Protein AF-A0A0F0CU80-F1 (afdb_monomer)

Radius of gyration: 20.97 Å; Cα contacts (8 Å, |Δi|>4): 331; chains: 1; bounding box: 45×51×55 Å

Organism: NCBI:txid1609969

Foldseek 3Di:
DPLQLVCCQAWVDGLLVAFQEEEEEADDPQVVVPDPQWAWDDWTDHPQKTWTWIDDPNGIYTYIHQHDAPASRVQVVVSSVVSNHDYYHYDYDDDDDDPDDPPDDDDDPDDDDPAQQCQCVDPPDDLVVCVVVDDFLDADPVVLVVLVVLCVVPPPDPDDDDGPAAEAAHSYPVSLDLRNVVVCVVVRHPYYYHPVSVVSVVCVVVVHGDDDDDDDLDDCNPQNPNDDDDPVSVVSSVVVVVRVVVSVVVVVVD

pLDDT: mean 87.04, std 6.87, range [49.62, 95.75]

Sequence (254 aa):
MNYKLLIKFLFGLEMDAIPSKAIVTPFFPLKYFKGHGEKIHKEFNGRLYSGFIAEKNNIFFIVVYCGIGDRLLGDAVILLAKAGVKEVLFIGTCGGLGEVMLGDLLIPVKAFNGEGFSIYYRKNFSMEKLFEYSDNSNSDKSYIGNITQFVQKNYKGTRFIRSEVSIFTIGALSIETKENLTAIYSRGYIGIEMELSAVYSAADVSGIKAGAILVVSDLPLINGVGQELDDNEKIIFKDSLKNIAFLAIEFISS

Solvent-accessible surface area (backbone atoms only — not comparable to full-atom values): 15316 Å² total; per-residue (Å²): 122,63,61,56,50,32,38,30,41,32,36,52,36,62,40,85,75,49,43,47,28,35,38,41,22,37,78,68,64,71,70,79,79,52,88,82,77,56,48,77,78,42,78,39,67,26,76,66,25,34,39,36,34,33,34,46,96,93,42,57,31,29,41,36,37,31,40,84,49,67,33,47,40,50,42,49,53,52,52,43,43,72,37,54,28,78,44,77,46,80,54,83,86,80,86,79,73,79,101,57,61,95,84,68,86,84,82,78,93,74,83,83,91,88,63,63,36,67,58,74,71,42,96,84,56,49,67,72,59,48,61,76,75,53,81,83,54,64,63,40,66,70,55,44,52,50,52,49,53,50,48,68,73,68,60,82,67,95,69,88,87,84,75,98,74,45,68,42,60,44,41,46,73,85,65,63,29,65,68,46,45,47,61,44,40,76,71,62,30,81,45,77,51,69,51,64,45,60,52,24,44,53,23,57,80,66,77,46,87,41,77,88,86,84,80,84,88,76,54,44,80,82,69,37,64,57,61,81,71,52,75,67,53,46,50,54,46,52,51,50,53,53,51,49,53,50,50,53,53,54,60,79,73,107

Mean predicted aligned error: 6.82 Å

Nearest PDB structures (foldseek):
  1jdt-assembly1_A  TM=4.089E-01  e=1.026E-07  Saccharolobus solfataricus
  4jp5-assembly1_D  TM=4.452E-01  e=1.807E-05  Yersinia pestis
  4u2k-assembly1_D  TM=4.445E-01  e=5.904E-05  Vibrio cholerae
  4oeh-assembly1_D  TM=3.461E-01  e=1.323E-05  Vibrio cholerae O1 biovar El Tor str. N16961
  7q2w-assembly1_DDD  TM=3.907E-01  e=3.175E-04  Shewanella oneidensis MR-1

Structure (mmCIF, N/CA/C/O backbone):
data_AF-A0A0F0CU80-F1
#
_entry.id   AF-A0A0F0CU80-F1
#
loop_
_atom_site.group_PDB
_atom_site.id
_atom_site.type_symbol
_atom_site.label_atom_id
_atom_site.label_alt_id
_atom_site.label_comp_id
_atom_site.label_asym_id
_atom_site.label_entity_id
_atom_site.label_seq_id
_atom_site.pdbx_PDB_ins_code
_atom_site.Cartn_x
_atom_site.Cartn_y
_atom_site.Cartn_z
_atom_site.occupancy
_atom_site.B_iso_or_equiv
_atom_site.auth_seq_id
_atom_site.auth_comp_id
_atom_site.auth_asym_id
_atom_site.auth_atom_id
_atom_site.pdbx_PDB_model_num
ATOM 1 N N . MET A 1 1 ? 19.825 -7.975 -2.584 1.00 71.25 1 MET A N 1
ATOM 2 C CA . MET A 1 1 ? 19.068 -6.992 -1.780 1.00 71.25 1 MET A CA 1
ATOM 3 C C . MET A 1 1 ? 19.600 -7.008 -0.352 1.00 71.25 1 MET A C 1
ATOM 5 O O . MET A 1 1 ? 19.889 -8.093 0.144 1.00 71.25 1 MET A O 1
ATOM 9 N N . ASN A 1 2 ? 19.775 -5.846 0.286 1.00 82.12 2 ASN A N 1
ATOM 10 C CA . ASN A 1 2 ? 20.242 -5.748 1.674 1.00 82.12 2 ASN A CA 1
ATOM 11 C C . ASN A 1 2 ? 19.043 -5.767 2.642 1.00 82.12 2 ASN A C 1
ATOM 13 O O . ASN A 1 2 ? 18.454 -4.730 2.933 1.00 82.12 2 ASN A O 1
ATOM 17 N N . TYR A 1 3 ? 18.678 -6.953 3.138 1.00 86.38 3 TYR A N 1
ATOM 18 C CA . TYR A 1 3 ? 17.505 -7.126 4.007 1.00 86.38 3 TYR A CA 1
ATOM 19 C C . TYR A 1 3 ? 17.617 -6.393 5.349 1.00 86.38 3 TYR A C 1
ATOM 21 O O . TYR A 1 3 ? 16.594 -5.982 5.884 1.00 86.38 3 TYR A O 1
ATOM 29 N N . LYS A 1 4 ? 18.831 -6.181 5.877 1.00 88.62 4 LYS A N 1
ATOM 30 C CA . LYS A 1 4 ? 19.027 -5.454 7.142 1.00 88.62 4 LYS A CA 1
ATOM 31 C C . LYS A 1 4 ? 18.556 -4.006 7.023 1.00 88.62 4 LYS A C 1
ATOM 33 O O . LYS A 1 4 ? 17.797 -3.538 7.864 1.00 88.62 4 LYS A O 1
ATOM 38 N N . LEU A 1 5 ? 18.971 -3.333 5.949 1.00 86.44 5 LEU A N 1
ATOM 39 C CA . LEU A 1 5 ? 18.594 -1.946 5.680 1.00 86.44 5 LEU A CA 1
ATOM 40 C C . LEU A 1 5 ? 17.088 -1.817 5.423 1.00 86.44 5 LEU A C 1
ATOM 42 O O . LEU A 1 5 ? 16.437 -0.954 6.002 1.00 86.44 5 LEU A O 1
ATOM 46 N N . LEU A 1 6 ? 16.523 -2.736 4.634 1.00 86.81 6 LEU A N 1
ATOM 47 C CA . LEU A 1 6 ? 15.094 -2.737 4.322 1.00 86.81 6 LEU A CA 1
ATOM 48 C C . LEU A 1 6 ? 14.220 -2.975 5.564 1.00 86.81 6 LEU A C 1
ATOM 50 O O . LEU A 1 6 ? 13.224 -2.284 5.756 1.00 86.81 6 LEU A O 1
ATOM 54 N N . ILE A 1 7 ? 14.602 -3.912 6.438 1.00 91.25 7 ILE A N 1
ATOM 55 C CA . ILE A 1 7 ? 13.890 -4.166 7.700 1.00 91.25 7 ILE A CA 1
ATOM 56 C C . ILE A 1 7 ? 13.965 -2.942 8.614 1.00 91.25 7 ILE A C 1
ATOM 58 O O . ILE A 1 7 ? 12.937 -2.508 9.135 1.00 91.25 7 ILE A O 1
ATOM 62 N N . LYS A 1 8 ? 15.147 -2.335 8.751 1.00 91.06 8 LYS A N 1
ATOM 63 C CA . LYS A 1 8 ? 15.316 -1.108 9.531 1.00 91.06 8 LYS A CA 1
ATOM 64 C C . LYS A 1 8 ? 14.443 0.026 9.009 1.00 91.06 8 LYS A C 1
ATOM 66 O O . LYS A 1 8 ? 13.778 0.683 9.800 1.00 91.06 8 LYS A O 1
ATOM 71 N N . PHE A 1 9 ? 14.386 0.216 7.697 1.00 88.31 9 PHE A N 1
ATOM 72 C CA . PHE A 1 9 ? 13.557 1.245 7.081 1.00 88.31 9 PHE A CA 1
ATOM 73 C C . PHE A 1 9 ? 12.053 0.987 7.282 1.00 88.31 9 PHE A C 1
ATOM 75 O O . PHE A 1 9 ? 11.320 1.864 7.740 1.00 88.31 9 PHE A O 1
ATOM 82 N N . LEU A 1 10 ? 11.578 -0.227 6.987 1.00 91.06 10 LEU A N 1
ATOM 83 C CA . LEU A 1 10 ? 10.145 -0.539 6.977 1.00 91.06 10 LEU A CA 1
ATOM 84 C C . LEU A 1 10 ? 9.548 -0.769 8.366 1.00 91.06 10 LEU A C 1
ATOM 86 O O . LEU A 1 10 ? 8.415 -0.350 8.600 1.00 91.06 10 LEU A O 1
ATOM 90 N N . PHE A 1 11 ? 10.304 -1.396 9.272 1.00 93.50 11 PHE A N 1
ATOM 91 C CA . PHE A 1 11 ? 9.879 -1.717 10.639 1.00 93.50 11 PHE A CA 1
ATOM 92 C C . PHE A 1 11 ? 10.469 -0.772 11.692 1.00 93.50 11 PHE A C 1
ATOM 94 O O . PHE A 1 11 ? 9.980 -0.741 12.813 1.00 93.50 11 PHE A O 1
ATOM 101 N N . GLY A 1 12 ? 11.528 -0.010 11.399 1.00 92.81 12 GLY A N 1
ATOM 102 C CA . GLY A 1 12 ? 12.225 0.766 12.438 1.00 92.81 12 GLY A CA 1
ATOM 103 C C . GLY A 1 12 ? 12.968 -0.120 13.448 1.00 92.81 12 GLY A C 1
ATOM 104 O O . GLY A 1 12 ? 13.211 0.289 14.586 1.00 92.81 12 GLY A O 1
ATOM 105 N N . LEU A 1 13 ? 13.287 -1.359 13.063 1.00 94.19 13 LEU A N 1
ATOM 106 C CA . LEU A 1 13 ? 13.914 -2.365 13.915 1.00 94.19 13 LEU A CA 1
ATOM 107 C C . LEU A 1 13 ? 15.216 -2.867 13.303 1.00 94.19 13 LEU A C 1
ATOM 109 O O . LEU A 1 13 ? 15.312 -3.071 12.097 1.00 94.19 13 LEU A O 1
ATOM 113 N N . GLU A 1 14 ? 16.198 -3.128 14.159 1.00 94.38 14 GLU A N 1
ATOM 114 C CA . GLU A 1 14 ? 17.347 -3.930 13.756 1.00 94.38 14 GLU A CA 1
ATOM 115 C C . GLU A 1 14 ? 16.894 -5.383 13.562 1.00 94.38 14 GLU A C 1
ATOM 117 O O . GLU A 1 14 ? 16.062 -5.903 14.308 1.00 94.38 14 GLU A O 1
ATOM 122 N N . MET A 1 15 ? 17.413 -6.024 12.516 1.00 92.69 15 MET A N 1
ATOM 123 C CA . MET A 1 15 ? 16.980 -7.352 12.072 1.00 92.69 15 MET A CA 1
ATOM 124 C C . MET A 1 15 ? 17.156 -8.435 13.148 1.00 92.69 15 MET A C 1
ATOM 126 O O . MET A 1 15 ? 16.356 -9.360 13.217 1.00 92.69 15 MET A O 1
ATOM 130 N N . ASP A 1 16 ? 18.184 -8.317 13.985 1.00 92.56 16 ASP A N 1
ATOM 131 C CA . ASP A 1 16 ? 18.509 -9.222 15.094 1.00 92.56 16 ASP A CA 1
ATOM 132 C C . ASP A 1 16 ? 17.634 -9.016 16.341 1.00 92.56 16 ASP A C 1
ATOM 134 O O . ASP A 1 16 ? 17.549 -9.904 17.186 1.00 92.56 16 ASP A O 1
ATOM 138 N N . ALA A 1 17 ? 16.946 -7.877 16.446 1.00 92.50 17 ALA A N 1
ATOM 139 C CA . ALA A 1 17 ? 16.001 -7.608 17.525 1.00 92.50 17 ALA A CA 1
ATOM 140 C C . ALA A 1 17 ? 14.633 -8.283 17.305 1.00 92.50 17 ALA A C 1
ATOM 142 O O . ALA A 1 17 ? 13.789 -8.256 18.202 1.00 92.50 17 ALA A O 1
ATOM 143 N N . ILE A 1 18 ? 14.383 -8.853 16.120 1.00 94.50 18 ILE A N 1
ATOM 144 C CA . ILE A 1 18 ? 13.101 -9.473 15.774 1.00 94.50 18 ILE A CA 1
ATOM 145 C C . ILE A 1 18 ? 13.054 -10.906 16.346 1.00 94.50 18 ILE A C 1
ATOM 147 O O . ILE A 1 18 ? 13.887 -11.739 15.986 1.00 94.50 18 ILE A O 1
ATOM 151 N N . PRO A 1 19 ? 12.087 -11.227 17.226 1.00 91.81 19 PRO A N 1
ATOM 152 C CA . PRO A 1 19 ? 11.969 -12.550 17.836 1.00 91.81 19 PRO A CA 1
ATOM 153 C C . PRO A 1 19 ? 11.513 -13.609 16.828 1.00 91.81 19 PRO A C 1
ATOM 155 O O . PRO A 1 19 ? 11.011 -13.294 15.758 1.00 91.81 19 PRO A O 1
ATOM 158 N N . SER A 1 20 ? 11.617 -14.890 17.184 1.00 89.94 20 SER A N 1
ATOM 159 C CA . SER A 1 20 ? 11.314 -16.001 16.268 1.00 89.94 20 SER A CA 1
ATOM 160 C C . SER A 1 20 ? 9.818 -16.236 15.999 1.00 89.94 20 SER A C 1
ATOM 162 O O . SER A 1 20 ? 9.487 -17.059 15.143 1.00 89.94 20 SER A O 1
ATOM 164 N N . LYS A 1 21 ? 8.909 -15.538 16.691 1.00 90.62 21 LYS A N 1
ATOM 165 C CA . LYS A 1 21 ? 7.451 -15.658 16.520 1.00 90.62 21 LYS A CA 1
ATOM 166 C C . LYS A 1 21 ? 6.824 -14.301 16.229 1.00 90.62 21 LYS A C 1
ATOM 168 O O . LYS A 1 21 ? 7.125 -13.333 16.927 1.00 90.62 21 LYS A O 1
ATOM 173 N N . ALA A 1 22 ? 5.929 -14.241 15.247 1.00 91.69 22 ALA A N 1
ATOM 174 C CA . ALA A 1 22 ? 5.243 -13.013 14.864 1.00 91.69 22 ALA A CA 1
ATOM 175 C C . ALA A 1 22 ? 3.723 -13.184 14.772 1.00 91.69 22 ALA A C 1
ATOM 177 O O . ALA A 1 22 ? 3.224 -14.187 14.269 1.00 91.69 22 ALA A O 1
ATOM 178 N N . ILE A 1 23 ? 2.993 -12.163 15.205 1.00 88.94 23 ILE A N 1
ATOM 179 C CA . ILE A 1 23 ? 1.591 -11.933 14.871 1.00 88.94 23 ILE A CA 1
ATOM 180 C C . ILE A 1 23 ? 1.561 -10.795 13.854 1.00 88.94 23 ILE A C 1
ATOM 182 O O . ILE A 1 23 ? 2.142 -9.740 14.102 1.00 88.94 23 ILE A O 1
ATOM 186 N N . VAL A 1 24 ? 0.884 -10.991 12.726 1.00 90.25 24 VAL A N 1
ATOM 187 C CA . VAL A 1 24 ? 0.702 -9.955 11.698 1.00 90.25 24 VAL A CA 1
ATOM 188 C C . VAL A 1 24 ? -0.780 -9.647 11.528 1.00 90.25 24 VAL A C 1
ATOM 190 O O . VAL A 1 24 ? -1.613 -10.558 11.506 1.00 90.25 24 VAL A O 1
ATOM 193 N N . THR A 1 25 ? -1.124 -8.365 11.423 1.00 82.94 25 THR A N 1
ATOM 194 C CA . THR A 1 25 ? -2.514 -7.936 11.250 1.00 82.94 25 THR A CA 1
ATOM 195 C C . THR A 1 25 ? -2.649 -6.743 10.298 1.00 82.94 25 THR A C 1
ATOM 197 O O . THR A 1 25 ? -1.859 -5.804 10.392 1.00 82.94 25 THR A O 1
ATOM 200 N N . PRO A 1 26 ? -3.636 -6.735 9.382 1.00 82.75 26 PRO A N 1
ATOM 201 C CA . PRO A 1 26 ? -3.766 -5.666 8.394 1.00 82.75 26 PRO A CA 1
ATOM 202 C C . PRO A 1 26 ? -4.569 -4.451 8.884 1.00 82.75 26 PRO A C 1
ATOM 204 O O . PRO A 1 26 ? -4.348 -3.347 8.400 1.00 82.75 26 PRO A O 1
ATOM 207 N N . PHE A 1 27 ? -5.499 -4.616 9.831 1.00 76.25 27 PHE A N 1
ATOM 208 C CA . PHE A 1 27 ? -6.390 -3.521 10.254 1.00 76.25 27 PHE A CA 1
ATOM 209 C C . PHE A 1 27 ? -6.674 -3.469 11.762 1.00 76.25 27 PHE A C 1
ATOM 211 O O . PHE A 1 27 ? -7.190 -2.454 12.230 1.00 76.25 27 PHE A O 1
ATOM 218 N N . PHE A 1 28 ? -6.376 -4.514 12.548 1.00 76.19 28 PHE A N 1
ATOM 219 C CA . PHE A 1 28 ? -6.709 -4.487 13.973 1.00 76.19 28 PHE A CA 1
ATOM 220 C C . PHE A 1 28 ? -5.824 -3.476 14.718 1.00 76.19 28 PHE A C 1
ATOM 222 O O . PHE A 1 28 ? -4.595 -3.586 14.664 1.00 76.19 28 PHE A O 1
ATOM 229 N N . PRO A 1 29 ? -6.410 -2.515 15.460 1.00 81.75 29 PRO A N 1
ATOM 230 C CA . PRO A 1 29 ? -5.622 -1.567 16.237 1.00 81.75 29 PRO A CA 1
ATOM 231 C C . PRO A 1 29 ? -4.721 -2.275 17.254 1.00 81.75 29 PRO A C 1
ATOM 233 O O . PRO A 1 29 ? -5.193 -3.090 18.047 1.00 81.75 29 PRO A O 1
ATOM 236 N N . LEU A 1 30 ? -3.439 -1.898 17.298 1.00 85.19 30 LEU A N 1
ATOM 237 C CA . LEU A 1 30 ? -2.426 -2.536 18.153 1.00 85.19 30 LEU A CA 1
ATOM 238 C C . LEU A 1 30 ? -2.809 -2.590 19.641 1.00 85.19 30 LEU A C 1
ATOM 240 O O . LEU A 1 30 ? -2.397 -3.508 20.345 1.00 85.19 30 LEU A O 1
ATOM 244 N N . LYS A 1 31 ? -3.633 -1.647 20.123 1.00 84.19 31 LYS A N 1
ATOM 245 C CA . LYS A 1 31 ? -4.143 -1.629 21.505 1.00 84.19 31 LYS A CA 1
ATOM 246 C C . LYS A 1 31 ? -4.900 -2.904 21.897 1.00 84.19 31 LYS A C 1
ATOM 248 O O . LYS A 1 31 ? -4.878 -3.258 23.066 1.00 84.19 31 LYS A O 1
ATOM 253 N N . TYR A 1 32 ? -5.534 -3.600 20.948 1.00 82.44 32 TYR A N 1
ATOM 254 C CA . TYR A 1 32 ? -6.265 -4.841 21.232 1.00 82.44 32 TYR A CA 1
ATOM 255 C C . TYR A 1 32 ? -5.347 -6.022 21.541 1.00 82.44 32 TYR A C 1
ATOM 257 O O . TYR A 1 32 ? -5.805 -7.003 22.115 1.00 82.44 32 TYR A O 1
ATOM 265 N N . PHE A 1 33 ? -4.062 -5.920 21.206 1.00 80.56 33 PHE A N 1
ATOM 266 C CA . PHE A 1 33 ? -3.054 -6.925 21.530 1.00 80.56 33 PHE A CA 1
ATOM 267 C C . PHE A 1 33 ? -2.294 -6.596 22.825 1.00 80.56 33 PHE A C 1
ATOM 269 O O . PHE A 1 33 ? -1.363 -7.319 23.164 1.00 80.56 33 PHE A O 1
ATOM 276 N N . LYS A 1 34 ? -2.680 -5.523 23.538 1.00 81.62 34 LYS A N 1
ATOM 277 C CA . LYS A 1 34 ? -2.067 -5.086 24.799 1.00 81.62 34 LYS A CA 1
ATOM 278 C C . LYS A 1 34 ? -2.980 -5.375 25.998 1.00 81.62 34 LYS A C 1
ATOM 280 O O . LYS A 1 34 ? -4.201 -5.337 25.869 1.00 81.62 34 LYS A O 1
ATOM 285 N N . GLY A 1 35 ? -2.390 -5.565 27.176 1.00 78.94 35 GLY A N 1
ATOM 286 C CA . GLY A 1 35 ? -3.110 -5.734 28.442 1.00 78.94 35 GLY A CA 1
ATOM 287 C C . GLY A 1 35 ? -3.547 -7.170 28.733 1.00 78.94 35 GLY A C 1
ATOM 288 O O . GLY A 1 35 ? -4.388 -7.381 29.603 1.00 78.94 35 GLY A O 1
ATOM 289 N N . HIS A 1 36 ? -2.964 -8.161 28.053 1.00 79.75 36 HIS A N 1
ATOM 290 C CA . HIS A 1 36 ? -3.286 -9.583 28.218 1.00 79.75 36 HIS A CA 1
ATOM 291 C C . HIS A 1 36 ? -2.258 -10.324 29.085 1.00 79.75 36 HIS A C 1
ATOM 293 O O . HIS A 1 36 ? -2.159 -11.551 29.020 1.00 79.75 36 HIS A O 1
ATOM 299 N N . GLY A 1 37 ? -1.490 -9.609 29.915 1.00 7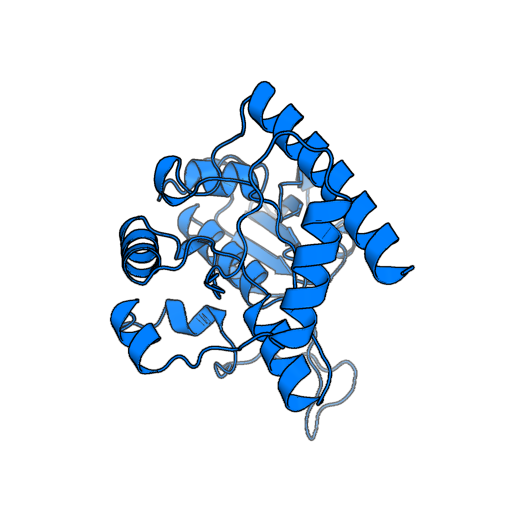2.31 37 GLY A N 1
ATOM 300 C CA . GLY A 1 37 ? -0.463 -10.172 30.803 1.00 72.31 37 GLY A CA 1
ATOM 301 C C . GLY A 1 37 ? 0.917 -10.351 30.159 1.00 72.31 37 GLY A C 1
ATOM 302 O O . GLY A 1 37 ? 1.778 -11.013 30.732 1.00 72.31 37 GLY A O 1
ATOM 303 N N . GLU A 1 38 ? 1.130 -9.800 28.967 1.00 84.62 38 GLU A N 1
ATOM 304 C CA . GLU A 1 38 ? 2.436 -9.665 28.325 1.00 84.62 38 GLU A CA 1
ATOM 305 C C . GLU A 1 38 ? 3.214 -8.446 28.843 1.00 84.62 38 GLU A C 1
ATOM 307 O O . GLU A 1 38 ? 2.653 -7.392 29.143 1.00 84.62 38 GLU A O 1
ATOM 312 N N . LYS A 1 39 ? 4.538 -8.578 28.911 1.00 89.75 39 LYS A N 1
ATOM 313 C CA . LYS A 1 39 ? 5.457 -7.467 29.139 1.00 89.75 39 LYS A CA 1
ATOM 314 C C . LYS A 1 39 ? 5.874 -6.896 27.790 1.00 89.75 39 LYS A C 1
ATOM 316 O O . LYS A 1 39 ? 6.542 -7.573 27.011 1.00 89.75 39 LYS A O 1
ATOM 321 N N . ILE A 1 40 ? 5.513 -5.646 27.522 1.00 91.88 40 ILE A N 1
ATOM 322 C CA . ILE A 1 40 ? 5.962 -4.931 26.323 1.00 91.88 40 ILE A CA 1
ATOM 323 C C . ILE A 1 40 ? 7.409 -4.486 26.545 1.00 91.88 40 ILE A C 1
ATOM 325 O O . ILE A 1 40 ? 7.705 -3.764 27.495 1.00 91.88 40 ILE A O 1
ATOM 329 N N . HIS A 1 41 ? 8.308 -4.924 25.667 1.00 93.06 41 HIS A N 1
ATOM 330 C CA . HIS A 1 41 ? 9.728 -4.566 25.718 1.00 93.06 41 HIS A CA 1
ATOM 331 C C . HIS A 1 41 ? 10.047 -3.368 24.834 1.00 93.06 41 HIS A C 1
ATOM 333 O O . HIS A 1 41 ? 10.854 -2.521 25.209 1.00 93.06 41 HIS A O 1
ATOM 339 N N . LYS A 1 42 ? 9.425 -3.292 23.653 1.00 94.25 42 LYS A N 1
ATOM 340 C CA . LYS A 1 42 ? 9.686 -2.222 22.691 1.00 94.25 42 LYS A CA 1
ATOM 341 C C . LYS A 1 42 ? 8.485 -1.988 21.795 1.00 94.25 42 LYS A C 1
ATOM 343 O O . LYS A 1 42 ? 8.040 -2.911 21.127 1.00 94.25 42 LYS A O 1
ATOM 348 N N . G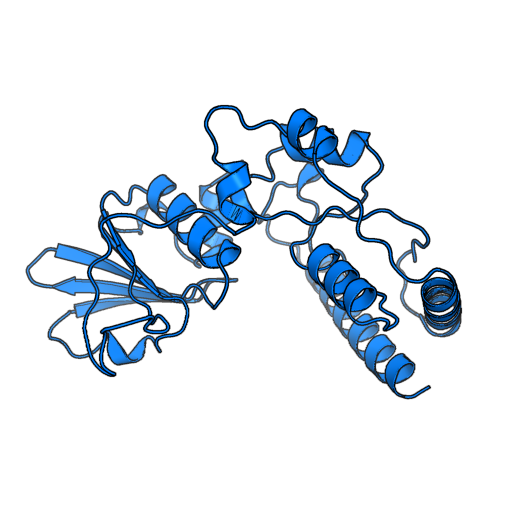LU A 1 43 ? 8.016 -0.752 21.721 1.00 95.62 43 GLU A N 1
ATOM 349 C CA . GLU A 1 43 ? 7.139 -0.312 20.634 1.00 95.62 43 GLU A CA 1
ATOM 350 C C . GLU A 1 43 ? 7.995 0.194 19.474 1.00 95.62 43 GLU A C 1
ATOM 352 O O . GLU A 1 43 ? 9.084 0.737 19.680 1.00 95.62 43 GLU A O 1
ATOM 357 N N . PHE A 1 44 ? 7.528 -0.009 18.249 1.00 95.38 44 PHE A N 1
ATOM 358 C CA . PHE A 1 44 ? 8.223 0.443 17.056 1.00 95.38 44 PHE A CA 1
ATOM 359 C C . PHE A 1 44 ? 7.249 1.032 16.046 1.00 95.38 44 PHE A C 1
ATOM 361 O O . PHE A 1 44 ? 6.081 0.649 15.956 1.00 95.38 44 PHE A O 1
ATOM 368 N N . ASN A 1 45 ? 7.769 1.972 15.272 1.00 93.75 45 ASN A N 1
ATOM 369 C CA . ASN A 1 45 ? 7.064 2.597 14.173 1.00 93.75 45 ASN A CA 1
ATOM 370 C C . ASN A 1 45 ? 8.074 2.837 13.054 1.00 93.75 45 ASN A C 1
ATOM 372 O O . ASN A 1 45 ? 8.902 3.745 13.143 1.00 93.75 45 ASN A O 1
ATOM 376 N N . GLY A 1 46 ? 8.054 1.960 12.059 1.00 90.50 46 GLY A N 1
ATOM 377 C CA . GLY A 1 46 ? 8.840 2.096 10.846 1.00 90.50 46 GLY A CA 1
ATOM 378 C C . GLY A 1 46 ? 8.081 2.849 9.762 1.00 90.50 46 GLY A C 1
ATOM 379 O O . GLY A 1 46 ? 7.016 3.422 9.992 1.00 90.50 46 GLY A O 1
ATOM 380 N N . ARG A 1 47 ? 8.637 2.846 8.549 1.00 88.44 47 ARG A N 1
ATOM 381 C CA . ARG A 1 47 ? 8.035 3.545 7.411 1.00 88.44 47 ARG A CA 1
ATOM 382 C C . ARG A 1 47 ? 6.649 3.014 7.040 1.00 88.44 47 ARG A C 1
ATOM 384 O O . ARG A 1 47 ? 5.790 3.823 6.699 1.00 88.44 47 ARG A O 1
ATOM 391 N N . LEU A 1 48 ? 6.468 1.692 7.054 1.00 88.19 48 LEU A N 1
ATOM 392 C CA . LEU A 1 48 ? 5.224 1.024 6.640 1.00 88.19 48 LEU A CA 1
ATOM 393 C C . LEU A 1 48 ? 4.606 0.189 7.759 1.00 88.19 48 LEU A C 1
ATOM 395 O O . LEU A 1 48 ? 3.388 0.042 7.812 1.00 88.19 48 LEU A O 1
ATOM 399 N N . TYR A 1 49 ? 5.434 -0.342 8.658 1.00 93.94 49 TYR A N 1
ATOM 400 C CA . TYR A 1 49 ? 4.991 -1.256 9.698 1.00 93.94 49 TYR A CA 1
ATOM 401 C C . TYR A 1 49 ? 5.196 -0.650 11.074 1.00 93.94 49 TYR A C 1
ATOM 403 O O . TYR A 1 49 ? 6.243 -0.083 11.385 1.00 93.94 49 TYR A O 1
ATOM 411 N N . SER A 1 50 ? 4.199 -0.822 11.927 1.00 95.62 50 SER A N 1
ATOM 412 C CA . SER A 1 50 ? 4.252 -0.414 13.328 1.00 95.62 50 SER A CA 1
ATOM 413 C C . SER A 1 50 ? 3.839 -1.577 14.209 1.00 95.62 50 SER A C 1
ATOM 415 O O . SER A 1 50 ? 3.227 -2.537 13.740 1.00 95.62 50 SER A O 1
ATOM 417 N N . GLY A 1 51 ? 4.195 -1.540 15.484 1.00 95.69 51 GLY A N 1
ATOM 418 C CA . GLY A 1 51 ? 3.951 -2.686 16.337 1.00 95.69 51 GLY A CA 1
ATOM 419 C C . GLY A 1 51 ? 4.684 -2.631 17.653 1.00 95.69 51 GLY A C 1
ATOM 420 O O . GLY A 1 51 ? 5.147 -1.582 18.102 1.00 95.69 51 GLY A O 1
ATOM 421 N N . PHE A 1 52 ? 4.791 -3.793 18.280 1.00 95.75 52 PHE A N 1
ATOM 422 C CA . PHE A 1 52 ? 5.581 -3.946 19.486 1.00 95.75 52 PHE A CA 1
ATOM 423 C C . PHE A 1 52 ? 6.162 -5.353 19.617 1.00 95.75 52 PHE A C 1
ATOM 425 O O . PHE A 1 52 ? 5.616 -6.329 19.107 1.00 95.75 52 PHE A O 1
ATOM 432 N N . ILE A 1 53 ? 7.283 -5.442 20.322 1.00 95.56 53 ILE A N 1
ATOM 433 C CA . ILE A 1 53 ? 7.884 -6.679 20.804 1.00 95.56 53 ILE A CA 1
ATOM 434 C C . ILE A 1 53 ? 7.443 -6.856 22.252 1.00 95.56 53 ILE A C 1
ATOM 436 O O . ILE A 1 53 ? 7.584 -5.940 23.072 1.00 95.56 53 ILE A O 1
ATOM 440 N N . ALA A 1 54 ? 6.923 -8.035 22.563 1.00 92.44 54 ALA A N 1
ATOM 441 C CA . ALA A 1 54 ? 6.470 -8.392 23.893 1.00 92.44 54 ALA A CA 1
ATOM 442 C C . ALA A 1 54 ? 6.965 -9.780 24.298 1.00 92.44 54 ALA A C 1
ATOM 444 O O . ALA A 1 54 ? 7.419 -10.582 23.481 1.00 92.44 54 ALA A O 1
ATOM 445 N N . GLU A 1 55 ? 6.874 -10.041 25.592 1.00 91.50 55 GLU A N 1
ATOM 446 C CA . GLU A 1 55 ? 7.210 -11.314 26.201 1.00 91.50 55 GLU A CA 1
ATOM 447 C C . GLU A 1 55 ? 6.065 -11.769 27.098 1.00 91.50 55 GLU A C 1
ATOM 449 O O . GLU A 1 55 ? 5.515 -10.986 27.876 1.00 91.50 55 GLU A O 1
ATOM 454 N N . LYS A 1 56 ? 5.723 -13.052 27.026 1.00 84.06 56 LYS A N 1
ATOM 455 C CA . LYS A 1 56 ? 4.809 -13.687 27.976 1.00 84.06 56 LYS A CA 1
ATOM 456 C C . LYS A 1 56 ? 5.256 -15.122 28.215 1.00 84.06 56 LYS A C 1
ATOM 458 O O . LYS A 1 56 ? 5.571 -15.827 27.261 1.00 84.06 56 LYS A O 1
ATOM 463 N N . ASN A 1 57 ? 5.286 -15.555 29.477 1.00 83.62 57 ASN A N 1
ATOM 464 C CA . ASN A 1 57 ? 5.735 -16.898 29.874 1.00 83.62 57 ASN A CA 1
ATOM 465 C C . ASN A 1 57 ? 7.117 -17.274 29.292 1.00 83.62 57 ASN A C 1
ATOM 467 O O . ASN A 1 57 ? 7.292 -18.379 28.784 1.00 83.62 57 ASN A O 1
ATOM 471 N N . ASN A 1 58 ? 8.080 -16.345 29.336 1.00 85.19 58 ASN A N 1
ATOM 472 C CA . ASN A 1 58 ? 9.439 -16.486 28.790 1.00 85.19 58 ASN A CA 1
ATOM 473 C C . ASN A 1 58 ? 9.515 -16.716 27.265 1.00 85.19 58 ASN A C 1
ATOM 475 O O . ASN A 1 58 ? 10.534 -17.180 26.754 1.00 85.19 58 ASN A O 1
ATOM 479 N N . ILE A 1 59 ? 8.449 -16.400 26.521 1.00 84.25 59 ILE A N 1
ATOM 480 C CA . ILE A 1 59 ? 8.421 -16.458 25.056 1.00 84.25 59 ILE A CA 1
ATOM 481 C C . ILE A 1 59 ? 8.334 -15.035 24.511 1.00 84.25 59 ILE A C 1
ATOM 483 O O . ILE A 1 59 ? 7.367 -14.321 24.783 1.00 84.25 59 ILE A O 1
ATOM 487 N N . PHE A 1 60 ? 9.326 -14.650 23.706 1.00 91.31 60 PHE A N 1
ATOM 488 C CA . PHE A 1 60 ? 9.330 -13.391 22.966 1.00 91.31 60 PHE A CA 1
ATOM 489 C C . PHE A 1 60 ? 8.580 -13.532 21.643 1.00 91.31 60 PHE A C 1
ATOM 491 O O . PHE A 1 60 ? 8.764 -14.505 20.907 1.00 91.31 60 PHE A O 1
ATOM 498 N N . PHE A 1 61 ? 7.770 -12.533 21.318 1.00 88.88 61 PHE A N 1
ATOM 499 C CA . PHE A 1 61 ? 7.063 -12.434 20.048 1.00 88.88 61 PHE A CA 1
ATOM 500 C C . PHE A 1 61 ? 6.924 -10.972 19.619 1.00 88.88 61 PHE A C 1
ATOM 502 O O . PHE A 1 61 ? 7.043 -10.047 20.424 1.00 88.88 61 PHE A O 1
ATOM 509 N N . ILE A 1 62 ? 6.687 -10.766 18.328 1.00 95.31 62 ILE A N 1
ATOM 510 C CA . ILE A 1 62 ? 6.430 -9.451 17.742 1.00 95.31 62 ILE A CA 1
ATOM 511 C C . ILE A 1 62 ? 4.990 -9.385 17.244 1.00 95.31 62 ILE A C 1
ATOM 513 O O . ILE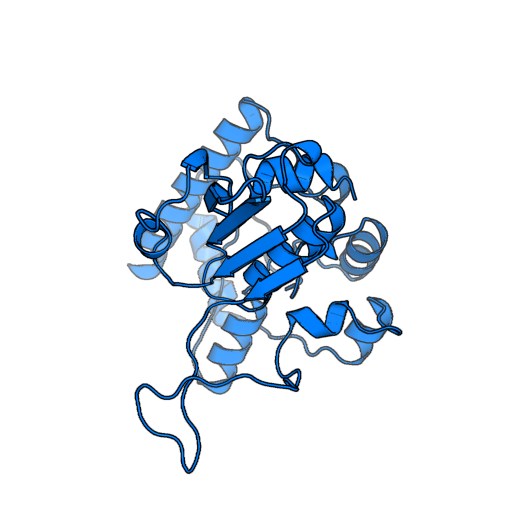 A 1 62 ? 4.505 -10.330 16.631 1.00 95.31 62 ILE A O 1
ATOM 517 N N . VAL A 1 63 ? 4.300 -8.278 17.501 1.00 91.94 63 VAL A N 1
ATOM 518 C CA . VAL A 1 63 ? 3.001 -7.966 16.898 1.00 91.94 63 VAL A CA 1
ATOM 519 C C . VAL A 1 63 ? 3.215 -6.839 15.904 1.00 91.94 63 VAL A C 1
ATOM 521 O O . VAL A 1 63 ? 3.725 -5.785 16.279 1.00 91.94 63 VAL A O 1
ATOM 524 N N . VAL A 1 64 ? 2.840 -7.064 14.648 1.00 94.38 64 VAL A N 1
ATOM 525 C CA . VAL A 1 64 ? 3.047 -6.131 13.541 1.00 94.38 64 VAL A CA 1
ATOM 526 C C . VAL A 1 64 ? 1.705 -5.753 12.925 1.00 94.38 64 VAL A C 1
ATOM 528 O O . VAL A 1 64 ? 0.959 -6.609 12.449 1.00 94.38 64 VAL A O 1
ATOM 531 N N . TYR A 1 65 ? 1.419 -4.457 12.905 1.00 93.62 65 TYR A N 1
ATOM 532 C CA . TYR A 1 65 ? 0.388 -3.864 12.071 1.00 93.62 65 TYR A CA 1
ATOM 533 C C . TYR A 1 65 ? 0.958 -3.610 10.672 1.00 93.62 65 TYR A C 1
ATOM 535 O O . TYR A 1 65 ? 1.910 -2.841 10.511 1.00 93.62 65 TYR A O 1
ATOM 543 N N . CYS A 1 66 ? 0.378 -4.276 9.676 1.00 90.00 66 CYS A N 1
ATOM 544 C CA . CYS A 1 66 ? 0.867 -4.306 8.299 1.00 90.00 66 CYS A CA 1
ATOM 545 C C . CYS A 1 66 ? 0.110 -3.375 7.343 1.00 90.00 66 CYS A C 1
ATOM 547 O O . CYS A 1 66 ? 0.609 -3.104 6.258 1.00 90.00 66 CYS A O 1
ATOM 549 N N . GLY A 1 67 ? -1.071 -2.881 7.727 1.00 86.12 67 GLY A N 1
ATOM 550 C CA . GLY A 1 67 ? -1.968 -2.171 6.813 1.00 86.12 67 GLY A CA 1
ATOM 551 C C . GLY A 1 67 ? -2.761 -3.111 5.892 1.00 86.12 67 GLY A C 1
ATOM 552 O O . GLY A 1 67 ? -2.460 -4.299 5.766 1.00 86.12 67 GLY A O 1
ATOM 553 N N . ILE A 1 68 ? -3.822 -2.579 5.278 1.00 81.50 68 ILE A N 1
ATOM 554 C CA . ILE A 1 68 ? -4.683 -3.325 4.351 1.00 81.50 68 ILE A CA 1
ATOM 555 C C . ILE A 1 68 ? -3.963 -3.476 3.009 1.00 81.50 68 ILE A C 1
ATOM 557 O O . ILE A 1 68 ? -3.503 -2.491 2.440 1.00 81.50 68 ILE A O 1
ATOM 561 N N . GLY A 1 69 ? -3.912 -4.708 2.504 1.00 84.12 69 GLY A N 1
ATOM 562 C CA . GLY A 1 69 ? -3.317 -5.046 1.213 1.00 84.12 69 GLY A CA 1
ATOM 563 C C . GLY A 1 69 ? -2.514 -6.340 1.291 1.00 84.12 69 GLY A C 1
ATOM 564 O O . GLY A 1 69 ? -1.744 -6.553 2.227 1.00 84.12 69 GLY A O 1
ATOM 565 N N . ASP A 1 70 ? -2.689 -7.196 0.289 1.00 81.12 70 ASP A N 1
ATOM 566 C CA . ASP A 1 70 ? -1.904 -8.416 0.069 1.00 81.12 70 ASP A CA 1
ATOM 567 C C . ASP A 1 70 ? -0.403 -8.115 0.041 1.00 81.12 70 ASP A C 1
ATOM 569 O O . ASP A 1 70 ? 0.387 -8.820 0.668 1.00 81.12 70 ASP A O 1
ATOM 573 N N . ARG A 1 71 ? -0.024 -7.012 -0.611 1.00 86.25 71 ARG A N 1
ATOM 574 C CA . ARG A 1 71 ? 1.378 -6.657 -0.843 1.00 86.25 71 ARG A CA 1
ATOM 575 C C . ARG A 1 71 ? 2.128 -6.306 0.437 1.00 86.25 71 ARG A C 1
ATOM 577 O O . ARG A 1 71 ? 3.155 -6.908 0.737 1.00 86.25 71 ARG A O 1
ATOM 584 N N . LEU A 1 72 ? 1.573 -5.383 1.226 1.00 86.94 72 LEU A N 1
ATOM 585 C CA . LEU A 1 72 ? 2.163 -4.947 2.495 1.00 86.94 72 LEU A CA 1
ATOM 586 C C . LEU A 1 72 ? 2.231 -6.094 3.507 1.00 86.94 72 LEU A C 1
ATOM 588 O O . LEU A 1 72 ? 3.247 -6.309 4.165 1.00 86.94 72 LEU A O 1
ATOM 592 N N . LEU A 1 73 ? 1.157 -6.874 3.619 1.00 90.44 73 LEU A N 1
ATOM 593 C CA . LEU A 1 73 ? 1.135 -8.018 4.521 1.00 90.44 73 LEU A CA 1
ATOM 594 C C . LEU A 1 73 ? 2.149 -9.086 4.093 1.00 90.44 73 LEU A C 1
ATOM 596 O O . LEU A 1 73 ? 2.912 -9.589 4.918 1.00 90.44 73 LEU A O 1
ATOM 600 N N . GLY A 1 74 ? 2.168 -9.424 2.806 1.00 91.69 74 GLY A N 1
ATOM 601 C CA . GLY A 1 74 ? 3.073 -10.414 2.252 1.00 91.69 74 GLY A CA 1
ATOM 602 C C . GLY A 1 74 ? 4.542 -10.025 2.433 1.00 91.69 74 GLY A C 1
ATOM 603 O O . GLY A 1 74 ? 5.335 -10.837 2.919 1.00 91.69 74 GLY A O 1
ATOM 604 N N . ASP A 1 75 ? 4.911 -8.779 2.114 1.00 91.19 75 ASP A N 1
ATOM 605 C CA . ASP A 1 75 ? 6.280 -8.289 2.301 1.00 91.19 75 ASP A CA 1
ATOM 606 C C . ASP A 1 75 ? 6.678 -8.298 3.779 1.00 91.19 75 ASP A C 1
ATOM 608 O O . ASP A 1 75 ? 7.795 -8.707 4.106 1.00 91.19 75 ASP A O 1
ATOM 612 N N . ALA A 1 76 ? 5.771 -7.929 4.691 1.00 93.00 76 ALA A N 1
ATOM 613 C CA . ALA A 1 76 ? 6.043 -8.019 6.121 1.00 93.00 76 ALA A CA 1
ATOM 614 C C . ALA A 1 76 ? 6.416 -9.453 6.531 1.00 93.00 76 ALA A C 1
ATOM 616 O O . ALA A 1 76 ? 7.432 -9.657 7.195 1.00 93.00 76 ALA A O 1
ATOM 617 N N . VAL A 1 77 ? 5.651 -10.456 6.089 1.00 94.62 77 VAL A N 1
ATOM 618 C CA . VAL A 1 77 ? 5.913 -11.873 6.397 1.00 94.62 77 VAL A CA 1
ATOM 619 C C . VAL A 1 77 ? 7.250 -12.342 5.825 1.00 94.62 77 VAL A C 1
ATOM 621 O O . VAL A 1 77 ? 8.014 -13.011 6.525 1.00 94.62 77 VAL A O 1
ATOM 624 N N . ILE A 1 78 ? 7.576 -11.971 4.586 1.00 93.12 78 ILE A N 1
ATOM 625 C CA . ILE A 1 78 ? 8.859 -12.331 3.969 1.00 93.12 78 ILE A CA 1
ATOM 626 C C . ILE A 1 78 ? 10.021 -11.728 4.749 1.00 93.12 78 ILE A C 1
ATOM 628 O O . ILE A 1 78 ? 10.994 -12.424 5.045 1.00 93.12 78 ILE A O 1
ATOM 632 N N . LEU A 1 79 ? 9.933 -10.449 5.104 1.00 93.88 79 LEU A N 1
ATOM 633 C CA . LEU A 1 79 ? 10.992 -9.748 5.822 1.00 93.88 79 LEU A CA 1
ATOM 634 C C . LEU A 1 79 ? 11.169 -10.284 7.245 1.00 93.88 79 LEU A C 1
ATOM 636 O O . LEU A 1 79 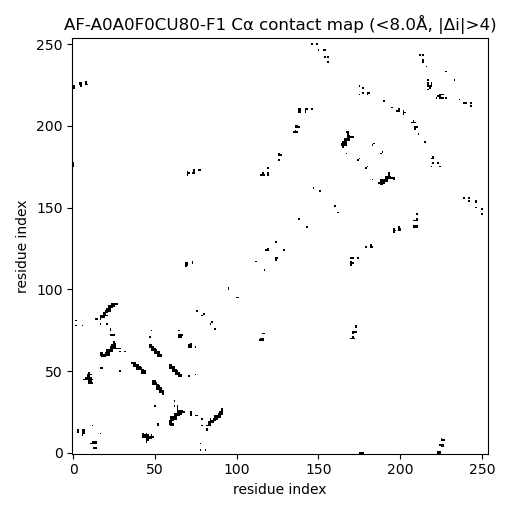? 12.301 -10.513 7.668 1.00 93.88 79 LEU A O 1
ATOM 640 N N . LEU A 1 80 ? 10.072 -10.582 7.939 1.00 94.81 80 LEU A N 1
ATOM 641 C CA . LEU A 1 80 ? 10.080 -11.279 9.224 1.00 94.81 80 LEU A CA 1
ATOM 642 C C . LEU A 1 80 ? 10.772 -12.646 9.112 1.00 94.81 80 LEU A C 1
ATOM 644 O O . LEU A 1 80 ? 11.661 -12.962 9.903 1.00 94.81 80 LEU A O 1
ATOM 648 N N . ALA A 1 81 ? 10.438 -13.442 8.092 1.00 94.25 81 ALA A N 1
ATOM 649 C CA . ALA A 1 81 ? 11.082 -14.735 7.862 1.00 94.25 81 ALA A CA 1
ATOM 650 C C . ALA A 1 81 ? 12.588 -14.586 7.586 1.00 94.25 81 ALA A C 1
ATOM 652 O O . ALA A 1 81 ? 13.398 -15.352 8.114 1.00 94.25 81 ALA A O 1
ATOM 653 N N . LYS A 1 82 ? 12.990 -13.569 6.808 1.00 93.19 82 LYS A N 1
ATOM 654 C CA . LYS A 1 82 ? 14.409 -13.239 6.599 1.00 93.19 82 LYS A CA 1
ATOM 655 C C . LYS A 1 82 ? 15.091 -12.857 7.908 1.00 93.19 82 LYS A C 1
ATOM 657 O O . LYS A 1 82 ? 16.228 -13.274 8.104 1.00 93.19 82 LYS A O 1
ATOM 662 N N . ALA A 1 83 ? 14.405 -12.137 8.796 1.00 94.06 83 ALA A N 1
ATOM 663 C CA . ALA A 1 83 ? 14.887 -11.761 10.126 1.00 94.06 83 ALA A CA 1
ATOM 664 C C . ALA A 1 83 ? 15.033 -12.939 11.103 1.00 94.06 83 ALA A C 1
ATOM 666 O O . ALA A 1 83 ? 15.593 -12.777 12.179 1.00 94.06 83 ALA A O 1
ATOM 667 N N . GLY A 1 84 ? 14.576 -14.137 10.730 1.00 93.31 84 GLY A N 1
ATOM 668 C CA . GLY A 1 84 ? 14.697 -15.335 11.554 1.00 93.31 84 GLY A CA 1
ATOM 669 C C . GLY A 1 84 ? 13.394 -15.776 12.215 1.00 93.31 84 GLY A C 1
ATOM 670 O O . GLY A 1 84 ? 13.413 -16.791 12.916 1.00 93.31 84 GLY A O 1
ATOM 671 N N . VAL A 1 85 ? 12.269 -15.102 11.946 1.00 93.19 85 VAL A N 1
ATOM 672 C CA . VAL A 1 85 ? 10.940 -15.579 12.352 1.00 93.19 85 VAL A CA 1
ATOM 673 C C . VAL A 1 85 ? 10.688 -16.966 11.762 1.00 93.19 85 VAL A C 1
ATOM 675 O O . VAL A 1 85 ? 10.923 -17.218 10.579 1.00 93.19 85 VAL A O 1
ATOM 678 N N . LYS A 1 86 ? 10.238 -17.883 12.615 1.00 93.00 86 LYS A N 1
ATOM 679 C CA . LYS A 1 86 ? 9.932 -19.281 12.292 1.00 93.00 86 LYS A CA 1
ATOM 680 C C . LYS A 1 86 ? 8.438 -19.559 12.278 1.00 93.00 86 LYS A C 1
ATOM 682 O O . LYS A 1 86 ? 8.002 -20.449 11.559 1.00 93.00 86 LYS A O 1
ATOM 687 N N . GLU A 1 87 ? 7.668 -18.792 13.042 1.00 90.50 87 GLU A N 1
ATOM 688 C CA . GLU A 1 87 ? 6.222 -18.951 13.162 1.00 90.50 87 GLU A CA 1
ATOM 689 C C . GLU A 1 87 ? 5.539 -17.598 12.966 1.00 90.50 87 GLU A C 1
ATOM 691 O O . GLU A 1 87 ? 5.893 -16.617 13.624 1.00 90.50 87 GLU A O 1
ATOM 696 N N . VAL A 1 88 ? 4.553 -17.551 12.071 1.00 91.81 88 VAL A N 1
ATOM 697 C CA . VAL A 1 88 ? 3.728 -16.365 11.827 1.00 91.81 88 VAL A CA 1
ATOM 698 C C . VAL A 1 88 ? 2.264 -16.738 12.009 1.00 91.81 88 VAL A C 1
ATOM 700 O O . VAL A 1 88 ? 1.778 -17.667 11.368 1.00 91.81 88 VAL A O 1
ATOM 703 N N . LEU A 1 89 ? 1.560 -15.991 12.855 1.00 86.38 89 LEU A N 1
ATOM 704 C CA . LEU A 1 89 ? 0.113 -16.059 1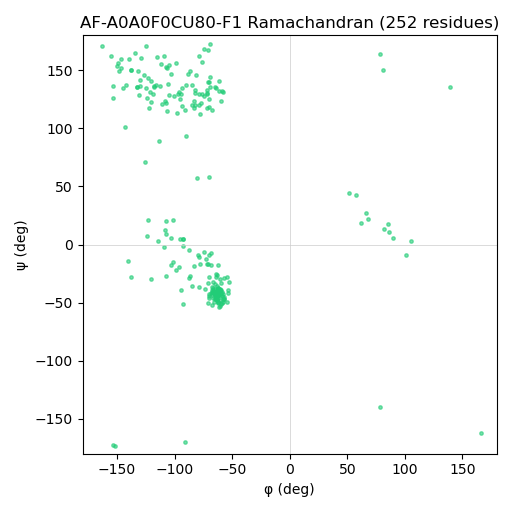3.007 1.00 86.38 89 LEU A CA 1
ATOM 705 C C . LEU A 1 89 ? -0.516 -14.820 12.366 1.00 86.38 89 LEU A C 1
ATOM 707 O O . LEU A 1 89 ? -0.308 -13.696 12.820 1.00 86.38 89 LEU A O 1
ATOM 711 N N . PHE A 1 90 ? -1.295 -15.026 11.310 1.00 90.44 90 PHE A N 1
ATOM 712 C CA . PHE A 1 90 ? -2.118 -13.970 10.732 1.00 90.44 90 PHE A CA 1
ATOM 713 C C . PHE A 1 90 ? -3.419 -13.824 11.525 1.00 90.44 90 PHE A C 1
ATOM 715 O O . PHE A 1 90 ? -4.118 -14.813 11.739 1.00 90.44 90 PHE A O 1
ATOM 722 N N . ILE A 1 91 ? -3.761 -12.593 11.919 1.00 83.62 91 ILE A N 1
ATOM 723 C CA . ILE A 1 91 ? -5.047 -12.258 12.542 1.00 83.62 91 ILE A CA 1
ATOM 724 C C . ILE A 1 91 ? -5.746 -11.184 11.707 1.00 83.62 91 ILE A C 1
ATOM 726 O O . ILE A 1 91 ? -5.267 -10.052 11.583 1.00 83.62 91 ILE A O 1
ATOM 730 N N . GLY A 1 92 ? -6.908 -11.541 11.165 1.00 83.12 92 GLY A N 1
ATOM 731 C CA . GLY A 1 92 ? -7.727 -10.689 10.308 1.00 83.12 92 GLY A CA 1
ATOM 732 C C . GLY A 1 92 ? -9.211 -11.042 10.399 1.00 83.12 92 GLY A C 1
ATOM 733 O O . GLY A 1 92 ? -9.624 -11.855 11.222 1.00 83.12 92 GLY A O 1
ATOM 734 N N . THR A 1 93 ? -10.012 -10.412 9.550 1.00 84.88 93 THR A N 1
ATOM 735 C CA . THR A 1 93 ? -11.428 -10.722 9.334 1.00 84.88 93 THR A CA 1
ATOM 736 C C . THR A 1 93 ? -11.615 -11.216 7.908 1.00 84.88 93 THR A C 1
ATOM 738 O O . THR A 1 93 ? -10.768 -11.003 7.040 1.00 84.88 93 THR A O 1
ATOM 741 N N . CYS A 1 94 ? -12.731 -11.890 7.663 1.00 89.62 94 CYS A N 1
ATOM 742 C CA . CYS A 1 94 ? -13.153 -12.295 6.331 1.00 89.62 94 CYS A CA 1
ATOM 743 C C . CYS A 1 94 ? -14.667 -12.109 6.198 1.00 89.62 94 CYS A C 1
ATOM 745 O O . CYS A 1 94 ? -15.378 -12.014 7.200 1.00 89.62 94 CYS A O 1
ATOM 747 N N . GLY A 1 95 ? -15.154 -12.035 4.960 1.00 87.88 95 GLY A N 1
ATOM 748 C C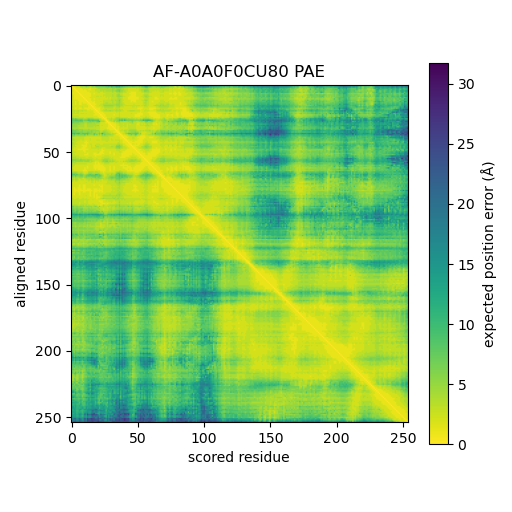A . GLY A 1 95 ? -16.581 -12.149 4.681 1.00 87.88 95 GLY A CA 1
ATOM 749 C C . GLY A 1 95 ? -16.997 -13.616 4.720 1.00 87.88 95 GLY A C 1
ATOM 750 O O . GLY A 1 95 ? -16.363 -14.450 4.075 1.00 87.88 95 GLY A O 1
ATOM 751 N N . GLY A 1 96 ? -18.052 -13.927 5.471 1.00 88.50 96 GLY A N 1
ATOM 752 C CA . GLY A 1 96 ? -18.640 -15.260 5.478 1.00 88.50 96 GLY A CA 1
ATOM 753 C C . GLY A 1 96 ? -19.384 -15.545 4.173 1.00 88.50 96 GLY A C 1
ATOM 754 O O . GLY A 1 96 ? -20.154 -14.708 3.705 1.00 88.50 96 GLY A O 1
ATOM 755 N N . LEU A 1 97 ? -19.153 -16.718 3.585 1.00 88.81 97 LEU A N 1
ATOM 756 C CA . LEU A 1 97 ? -19.860 -17.201 2.400 1.00 88.81 97 LEU A CA 1
ATOM 757 C C . LEU A 1 97 ? -20.540 -18.532 2.740 1.00 88.81 97 LEU A C 1
ATOM 759 O O . LEU A 1 97 ? -19.892 -19.430 3.274 1.00 88.81 97 LEU A O 1
ATOM 763 N N . GLY A 1 98 ? -21.822 -18.675 2.401 1.00 89.56 98 GLY A N 1
ATOM 764 C CA . GLY A 1 98 ? -22.581 -19.906 2.642 1.00 89.56 98 GLY A CA 1
ATOM 765 C C . GLY A 1 98 ? -23.053 -20.058 4.091 1.00 89.56 98 GLY A C 1
ATOM 766 O O . GLY A 1 98 ? -23.509 -19.095 4.702 1.00 89.56 98 GLY A O 1
ATOM 767 N N . GLU A 1 99 ? -22.975 -21.277 4.623 1.00 91.62 99 GLU A N 1
ATOM 768 C CA . GLU A 1 99 ? -23.494 -21.658 5.947 1.00 91.62 99 GLU A CA 1
ATOM 769 C C . GLU A 1 99 ? -22.542 -21.265 7.092 1.00 91.62 99 GLU A C 1
ATOM 771 O O . GLU A 1 99 ? -22.090 -22.103 7.868 1.00 91.62 99 GLU A O 1
ATOM 776 N N . VAL A 1 100 ? -22.212 -19.979 7.186 1.00 95.19 100 VAL A N 1
ATOM 777 C CA . VAL A 1 100 ? -21.449 -19.400 8.300 1.00 95.19 100 VAL A CA 1
ATOM 778 C C . VAL A 1 100 ? -22.204 -18.211 8.878 1.00 95.19 100 VAL A C 1
ATOM 780 O O . VAL A 1 100 ? -22.877 -17.473 8.157 1.00 95.19 100 VAL A O 1
ATOM 783 N N . MET A 1 101 ? -22.099 -18.017 10.186 1.00 92.31 101 MET A N 1
ATOM 784 C CA . MET A 1 101 ? -22.774 -16.947 10.912 1.00 92.31 101 MET A CA 1
ATOM 785 C C . MET A 1 101 ? -21.801 -15.833 11.299 1.00 92.31 101 MET A C 1
ATOM 787 O O . MET A 1 101 ? -20.593 -16.028 11.449 1.00 92.31 101 MET A O 1
ATOM 791 N N . LEU A 1 102 ? -22.338 -14.624 11.477 1.00 90.62 102 LEU A N 1
ATOM 792 C CA . LEU A 1 102 ? -21.558 -13.507 11.999 1.00 90.62 102 LEU A CA 1
ATOM 793 C C . LEU A 1 102 ? -21.022 -13.860 13.395 1.00 90.62 102 LEU A C 1
ATOM 795 O O . LEU A 1 102 ? -21.799 -14.142 14.304 1.00 90.62 102 LEU A O 1
ATOM 799 N N . GLY A 1 103 ? -19.701 -13.787 13.559 1.00 84.69 103 GLY A N 1
ATOM 800 C CA . GLY A 1 103 ? -19.012 -14.132 14.804 1.00 84.69 103 GLY A CA 1
ATOM 801 C C . GLY A 1 103 ? -18.356 -15.514 14.800 1.00 84.69 103 GLY A C 1
ATOM 802 O O . GLY A 1 103 ? -17.569 -15.790 15.706 1.00 84.69 103 GLY A O 1
ATOM 803 N N . ASP A 1 104 ? -18.604 -16.343 13.781 1.00 90.88 104 ASP A N 1
ATOM 804 C CA . ASP A 1 104 ? -17.896 -17.613 13.621 1.00 90.88 104 ASP A CA 1
ATOM 805 C C . ASP A 1 104 ? -16.386 -17.388 13.434 1.00 90.88 104 ASP A C 1
ATOM 807 O O . ASP A 1 104 ? -15.942 -16.475 12.729 1.00 90.88 104 ASP A O 1
ATOM 811 N N . LEU A 1 105 ? -15.578 -18.253 14.055 1.00 90.31 105 LEU A N 1
ATOM 812 C CA . LEU A 1 105 ? -14.124 -18.261 13.907 1.00 90.31 105 LEU A CA 1
ATOM 813 C C . LEU A 1 105 ? -13.719 -19.320 12.880 1.00 90.31 105 LEU A C 1
ATOM 815 O O . LEU A 1 105 ? -13.861 -20.519 13.122 1.00 90.31 105 LEU A O 1
ATOM 819 N N . LEU A 1 106 ? -13.183 -18.881 11.742 1.00 90.44 106 LEU A N 1
ATOM 820 C CA . LEU A 1 106 ? -12.739 -19.774 10.671 1.00 90.44 106 LEU A CA 1
ATOM 821 C C . LEU A 1 106 ? -11.233 -20.048 10.777 1.00 90.44 106 LEU A C 1
ATOM 823 O O . LEU A 1 106 ? -10.430 -19.122 10.876 1.00 90.44 106 LEU A O 1
ATOM 827 N N . ILE A 1 107 ? -10.846 -21.326 10.703 1.00 90.56 107 ILE A N 1
ATOM 828 C CA . ILE A 1 107 ? -9.446 -21.780 10.686 1.00 90.56 107 ILE A CA 1
ATOM 829 C C . ILE A 1 107 ? -9.176 -22.407 9.308 1.00 90.56 107 ILE A C 1
ATOM 831 O O . ILE A 1 107 ? -9.423 -23.600 9.112 1.00 90.56 107 ILE A O 1
ATOM 835 N N . PRO A 1 108 ? -8.740 -21.621 8.307 1.00 90.56 108 PRO A N 1
ATOM 836 C CA . PRO A 1 108 ? -8.600 -22.116 6.943 1.00 90.56 108 PRO A CA 1
ATOM 837 C C . PRO A 1 108 ? -7.408 -23.071 6.813 1.00 90.56 108 PRO A C 1
ATOM 839 O O . PRO A 1 108 ? -6.282 -22.736 7.172 1.00 90.56 108 PRO A O 1
ATOM 842 N N . VAL A 1 109 ? -7.635 -24.248 6.221 1.00 94.31 109 VAL A N 1
ATOM 843 C CA . VAL A 1 109 ? -6.556 -25.191 5.856 1.00 94.31 109 VAL A CA 1
ATOM 844 C C . VAL A 1 109 ? -5.898 -24.850 4.514 1.00 94.31 109 VAL A C 1
ATOM 846 O O . VAL A 1 109 ? -4.811 -25.341 4.212 1.00 94.31 109 VAL A O 1
ATOM 849 N N . LYS A 1 110 ? -6.571 -24.044 3.681 1.00 93.12 110 LYS A N 1
ATOM 850 C CA . LYS A 1 110 ? -6.127 -23.616 2.347 1.00 93.12 110 LYS A CA 1
ATOM 851 C C . LYS A 1 110 ? -6.658 -22.217 2.037 1.00 93.12 110 LYS A C 1
ATOM 853 O O . LYS A 1 110 ? -7.766 -21.877 2.443 1.00 93.12 110 LYS A O 1
ATOM 858 N N . ALA A 1 111 ? -5.894 -21.464 1.252 1.00 91.50 111 ALA A N 1
ATOM 859 C CA . ALA A 1 111 ? -6.309 -20.217 0.618 1.00 91.50 111 ALA A CA 1
ATOM 860 C C . ALA A 1 111 ? -5.889 -20.260 -0.859 1.00 91.50 111 ALA A C 1
ATOM 862 O O . ALA A 1 111 ? -4.781 -20.699 -1.173 1.00 91.50 111 ALA A O 1
ATOM 863 N N . PHE A 1 112 ? -6.777 -19.854 -1.767 1.00 90.69 112 PHE A N 1
ATOM 864 C CA . PHE A 1 112 ? -6.476 -19.793 -3.198 1.00 90.69 112 PHE A CA 1
ATOM 865 C C . PHE A 1 112 ? -5.913 -18.417 -3.562 1.00 90.69 112 PHE A C 1
ATOM 867 O O . PHE A 1 112 ? -6.415 -17.397 -3.100 1.00 90.69 112 PHE A O 1
ATOM 874 N N . ASN A 1 113 ? -4.872 -18.400 -4.398 1.00 85.00 113 ASN A N 1
ATOM 875 C CA . ASN A 1 113 ? -4.265 -17.166 -4.889 1.00 85.00 113 ASN A CA 1
ATOM 876 C C . ASN A 1 113 ? -5.137 -16.561 -6.003 1.00 85.00 113 ASN A C 1
ATOM 878 O O . ASN A 1 113 ? -5.211 -17.126 -7.095 1.00 85.00 113 ASN A O 1
ATOM 882 N N . GLY A 1 114 ? -5.748 -15.413 -5.715 1.00 81.50 114 GLY A N 1
ATOM 883 C CA . GLY A 1 114 ? -6.402 -14.535 -6.689 1.00 81.50 114 GLY A CA 1
ATOM 884 C C . GLY A 1 114 ? -5.843 -13.109 -6.665 1.00 81.50 114 GLY A C 1
ATOM 885 O O . GLY A 1 114 ? -6.541 -12.184 -7.061 1.00 81.50 114 GLY A O 1
ATOM 886 N N . GLU A 1 115 ? -4.625 -12.925 -6.148 1.00 86.75 115 GLU A N 1
ATOM 887 C CA . GLU A 1 115 ? -3.995 -11.620 -5.927 1.00 86.75 115 GLU A CA 1
ATOM 888 C C . GLU A 1 115 ? -2.616 -11.515 -6.609 1.00 86.75 115 GLU A C 1
ATOM 890 O O . GLU A 1 115 ? -2.107 -12.475 -7.198 1.00 86.75 115 GLU A O 1
ATOM 895 N N . GLY A 1 116 ? -2.050 -10.304 -6.624 1.00 85.75 116 GLY A N 1
ATOM 896 C CA . GLY A 1 116 ? -0.855 -9.989 -7.405 1.00 85.75 116 GLY A CA 1
ATOM 897 C C . GLY A 1 116 ? 0.459 -10.341 -6.706 1.00 85.75 116 GLY A C 1
ATOM 898 O O . GLY A 1 116 ? 1.400 -10.770 -7.372 1.00 85.75 116 GLY A O 1
ATOM 899 N N . PHE A 1 117 ? 0.538 -10.194 -5.384 1.00 89.81 117 PHE A N 1
ATOM 900 C CA . PHE A 1 117 ? 1.720 -10.466 -4.567 1.00 89.81 117 PHE A CA 1
ATOM 901 C C . PHE A 1 117 ? 2.230 -11.911 -4.699 1.00 89.81 117 PHE A C 1
ATOM 903 O O . PHE A 1 117 ? 3.415 -12.127 -4.971 1.00 89.81 117 PHE A O 1
ATOM 910 N N . SER A 1 118 ? 1.380 -12.935 -4.570 1.00 89.50 118 SER A N 1
ATOM 911 C CA . SER A 1 118 ? 1.876 -14.325 -4.542 1.00 89.50 118 SER A CA 1
ATOM 912 C C . SER A 1 118 ? 2.351 -14.851 -5.902 1.00 89.50 118 SER A C 1
ATOM 914 O O . SER A 1 118 ? 2.993 -15.904 -5.958 1.00 89.50 118 SER A O 1
ATOM 916 N N . ILE A 1 119 ? 2.065 -14.160 -7.015 1.00 89.00 119 ILE A N 1
ATOM 917 C CA . ILE A 1 119 ? 2.579 -14.532 -8.349 1.00 89.00 119 ILE A CA 1
ATOM 918 C C . ILE A 1 119 ? 4.114 -14.503 -8.360 1.00 89.00 119 ILE A C 1
ATOM 920 O O . ILE A 1 119 ? 4.741 -15.416 -8.906 1.00 89.00 119 ILE A O 1
ATOM 924 N N . TYR A 1 120 ? 4.704 -13.516 -7.682 1.00 89.75 120 TYR A N 1
ATOM 925 C CA . TYR A 1 120 ? 6.148 -13.275 -7.627 1.00 89.75 120 TYR A CA 1
ATOM 926 C C . TYR A 1 120 ? 6.932 -14.354 -6.864 1.00 89.75 120 TYR A C 1
ATOM 928 O O . TYR A 1 120 ? 8.140 -14.487 -7.045 1.00 89.75 120 TYR A O 1
ATOM 936 N N . TYR A 1 121 ? 6.257 -15.171 -6.048 1.00 89.38 121 TYR A N 1
ATOM 937 C CA . TYR A 1 121 ? 6.887 -16.194 -5.198 1.00 89.38 121 TYR A CA 1
ATOM 938 C C . TYR A 1 121 ? 6.644 -17.629 -5.677 1.00 89.38 121 TYR A C 1
ATOM 940 O O . TYR A 1 121 ? 6.922 -18.597 -4.963 1.00 89.38 121 TYR A O 1
ATOM 948 N N . ARG A 1 122 ? 6.134 -17.803 -6.901 1.00 88.75 122 ARG A N 1
ATOM 949 C CA . ARG A 1 122 ? 5.968 -19.127 -7.516 1.00 88.75 122 ARG A CA 1
ATOM 950 C C . ARG A 1 122 ? 7.335 -19.733 -7.852 1.00 88.75 122 ARG A C 1
ATOM 952 O O . ARG A 1 122 ? 8.228 -19.042 -8.325 1.00 88.75 122 ARG A O 1
ATOM 959 N N . LYS A 1 123 ? 7.478 -21.057 -7.705 1.00 86.19 123 LYS A N 1
ATOM 960 C CA . LYS A 1 123 ? 8.750 -21.779 -7.949 1.00 86.19 123 LYS A CA 1
ATOM 961 C C . LYS A 1 123 ? 9.386 -21.514 -9.322 1.00 86.19 123 LYS A C 1
ATOM 963 O O . LYS A 1 123 ? 10.602 -21.534 -9.428 1.00 86.19 123 LYS A O 1
ATOM 968 N N . ASN A 1 124 ? 8.573 -21.276 -10.351 1.00 85.00 124 ASN A N 1
ATOM 969 C CA . ASN A 1 124 ? 9.025 -21.057 -11.730 1.00 85.00 124 ASN A CA 1
ATOM 970 C C . ASN A 1 124 ? 8.888 -19.591 -12.181 1.00 85.00 124 ASN A C 1
ATOM 972 O O . ASN A 1 124 ? 8.798 -19.341 -13.388 1.00 85.00 124 ASN A O 1
ATOM 976 N N . PHE A 1 125 ? 8.805 -18.652 -11.231 1.00 88.38 125 PHE A N 1
ATOM 977 C CA . PHE A 1 125 ? 8.706 -17.223 -11.509 1.00 88.38 125 PHE A CA 1
ATOM 978 C C . PHE A 1 125 ? 9.977 -16.700 -12.192 1.00 88.38 125 PHE A C 1
ATOM 980 O O . PHE A 1 125 ? 11.092 -17.007 -11.773 1.00 88.38 125 PHE A O 1
ATOM 987 N N . SER A 1 126 ? 9.799 -15.880 -13.226 1.00 88.56 126 SER A N 1
ATOM 988 C CA . SER A 1 126 ? 10.827 -14.986 -13.755 1.00 88.56 126 SER A CA 1
ATOM 989 C C . SER A 1 126 ? 10.158 -13.721 -14.280 1.00 88.56 126 SER A C 1
ATOM 991 O O . SER A 1 126 ? 9.006 -13.762 -14.719 1.00 88.56 126 SER A O 1
ATOM 993 N N . MET A 1 127 ? 10.887 -12.604 -14.253 1.00 90.06 127 MET A N 1
ATOM 994 C CA . MET A 1 127 ? 10.362 -11.337 -14.756 1.00 90.06 127 MET A CA 1
ATOM 995 C C . MET A 1 127 ? 10.044 -11.415 -16.258 1.00 90.06 127 MET A C 1
ATOM 997 O O . MET A 1 127 ? 9.004 -10.943 -16.694 1.00 90.06 127 MET A O 1
ATOM 1001 N N . GLU A 1 128 ? 10.882 -12.114 -17.029 1.00 87.69 128 GLU A N 1
ATOM 1002 C CA . GLU A 1 128 ? 10.656 -12.397 -18.454 1.00 87.69 128 GLU A CA 1
ATOM 1003 C C . GLU A 1 128 ? 9.308 -13.079 -18.714 1.00 87.69 128 GLU A C 1
ATOM 1005 O O . GLU A 1 128 ? 8.524 -12.598 -19.525 1.00 87.69 128 GLU A O 1
ATOM 1010 N N . LYS A 1 129 ? 8.999 -14.148 -17.968 1.00 86.56 129 LYS A N 1
ATOM 1011 C CA . LYS A 1 129 ? 7.713 -14.840 -18.095 1.00 86.56 129 LYS A CA 1
ATOM 1012 C C . LYS A 1 129 ? 6.559 -13.947 -17.684 1.00 86.56 129 LYS A C 1
ATOM 1014 O O . LYS A 1 129 ? 5.513 -14.007 -18.306 1.00 86.56 129 LYS A O 1
ATOM 1019 N N . LEU A 1 130 ? 6.719 -13.130 -16.642 1.00 88.38 130 LEU A N 1
ATOM 1020 C CA . LEU A 1 130 ? 5.653 -12.217 -16.237 1.00 88.38 130 LEU A CA 1
ATOM 1021 C C . LEU A 1 130 ? 5.273 -11.281 -17.392 1.00 88.38 130 LEU A C 1
ATOM 1023 O O . LEU A 1 130 ? 4.087 -11.130 -17.655 1.00 88.38 130 LEU A O 1
ATOM 1027 N N . PHE A 1 131 ? 6.262 -10.754 -18.121 1.00 87.88 131 PHE A N 1
ATOM 1028 C CA . PHE A 1 131 ? 6.026 -9.911 -19.294 1.00 87.88 131 PHE A CA 1
ATOM 1029 C C . PHE A 1 131 ? 5.331 -10.625 -20.463 1.00 87.88 131 PHE A C 1
ATOM 1031 O O . PHE A 1 131 ? 4.665 -9.961 -21.250 1.00 87.88 131 PHE A O 1
ATOM 1038 N N . GLU A 1 132 ? 5.453 -11.950 -20.590 1.00 85.19 132 GLU A N 1
ATOM 1039 C CA . GLU A 1 132 ? 4.730 -12.730 -21.611 1.00 85.19 132 GLU A CA 1
ATOM 1040 C C . GLU A 1 132 ? 3.221 -12.815 -21.333 1.00 85.19 132 GLU A C 1
ATOM 1042 O O . GLU A 1 132 ? 2.436 -12.958 -22.268 1.00 85.19 132 GLU A O 1
ATOM 1047 N N . TYR A 1 133 ? 2.818 -12.743 -20.060 1.00 77.88 133 TYR A N 1
ATOM 1048 C CA . TYR A 1 133 ? 1.424 -12.908 -19.627 1.00 77.88 133 TYR A CA 1
ATOM 1049 C C . TYR A 1 133 ? 0.816 -11.633 -19.027 1.00 77.88 133 TYR A C 1
ATOM 1051 O O . TYR A 1 133 ? -0.307 -11.678 -18.528 1.00 77.88 133 TYR A O 1
ATOM 1059 N N . SER A 1 134 ? 1.553 -10.521 -19.004 1.00 78.88 134 SER A N 1
ATOM 1060 C CA . SER A 1 134 ? 1.075 -9.250 -18.465 1.00 78.88 134 SER A CA 1
ATOM 1061 C C . SER A 1 134 ? 0.491 -8.378 -19.566 1.00 78.88 134 SER A C 1
ATOM 1063 O O . SER A 1 134 ? 1.174 -8.090 -20.550 1.00 78.88 134 SER A O 1
ATOM 1065 N N . ASP A 1 135 ? -0.713 -7.870 -19.336 1.00 76.75 135 ASP A N 1
ATOM 1066 C CA . ASP A 1 135 ? -1.278 -6.796 -20.141 1.00 76.75 135 ASP A CA 1
ATOM 1067 C C . ASP A 1 135 ? -0.851 -5.427 -19.604 1.00 76.75 135 ASP A C 1
ATOM 1069 O O . ASP A 1 135 ? -0.673 -5.224 -18.399 1.00 76.75 135 ASP A O 1
ATOM 1073 N N . ASN A 1 136 ? -0.726 -4.460 -20.511 1.00 81.31 136 ASN A N 1
ATOM 1074 C CA . ASN A 1 136 ? -0.507 -3.068 -20.142 1.00 81.31 136 ASN A CA 1
ATOM 1075 C C . ASN A 1 136 ? -1.849 -2.395 -19.853 1.00 81.31 136 ASN A C 1
ATOM 1077 O O . ASN A 1 136 ? -2.686 -2.251 -20.745 1.00 81.31 136 ASN A O 1
ATOM 1081 N N . SER A 1 137 ? -2.019 -1.896 -18.633 1.00 84.31 137 SER A N 1
ATOM 1082 C CA . SER A 1 137 ? -3.085 -0.951 -18.310 1.00 84.31 137 SER A CA 1
ATOM 1083 C C . SER A 1 137 ? -2.681 0.445 -18.788 1.00 84.31 137 SER A C 1
ATOM 1085 O O . SER A 1 137 ? -1.661 0.981 -18.344 1.00 84.31 137 SER A O 1
ATOM 1087 N N . ASN A 1 138 ? -3.464 1.039 -19.684 1.00 85.19 138 ASN A N 1
ATOM 1088 C CA . ASN A 1 138 ? -3.124 2.318 -20.300 1.00 85.19 138 ASN A CA 1
ATOM 1089 C C . ASN A 1 138 ? -3.938 3.462 -19.692 1.00 85.19 138 ASN A C 1
ATOM 1091 O O . ASN A 1 138 ? -5.101 3.298 -19.337 1.00 85.19 138 ASN A O 1
ATOM 1095 N N . SER A 1 139 ? -3.330 4.641 -19.615 1.00 86.88 139 SER A N 1
ATOM 1096 C CA . SER A 1 139 ? -4.041 5.884 -19.321 1.00 86.88 139 SER A CA 1
ATOM 1097 C C . SER A 1 139 ? -4.771 6.430 -20.552 1.00 86.88 139 SER A C 1
ATOM 1099 O O . SER A 1 139 ? -4.444 6.105 -21.698 1.00 86.88 139 SER A O 1
ATOM 1101 N N . ASP A 1 140 ? -5.734 7.330 -20.328 1.00 88.12 140 ASP A N 1
ATOM 1102 C CA . ASP A 1 140 ? -6.382 8.075 -21.413 1.00 88.12 140 ASP A CA 1
ATOM 1103 C C . ASP A 1 140 ? -5.405 9.112 -21.996 1.00 88.12 140 ASP A C 1
ATOM 1105 O O . ASP A 1 140 ? -4.988 10.050 -21.314 1.00 88.12 140 ASP A O 1
ATOM 1109 N N . LYS A 1 141 ? -5.057 8.976 -23.283 1.00 86.94 141 LYS A N 1
ATOM 1110 C CA . LYS A 1 141 ? -4.090 9.859 -23.961 1.00 86.94 141 LYS A CA 1
ATOM 1111 C C . LYS A 1 141 ? -4.503 11.332 -23.967 1.00 86.94 141 LYS A C 1
ATOM 1113 O O . LYS A 1 141 ? -3.648 12.199 -23.805 1.00 86.94 141 LYS A O 1
ATOM 1118 N N . SER A 1 142 ? -5.790 11.627 -24.160 1.00 86.06 142 SER A N 1
ATOM 1119 C CA . SER A 1 142 ? -6.291 13.006 -24.142 1.00 86.06 142 SER A CA 1
ATOM 1120 C C . SER A 1 142 ? -6.155 13.599 -22.742 1.00 86.06 142 SER A C 1
ATOM 1122 O O . SER A 1 142 ? -5.728 14.743 -22.595 1.00 86.06 142 SER A O 1
ATOM 1124 N N . TYR A 1 143 ? -6.447 12.806 -21.713 1.00 87.00 143 TYR A N 1
ATOM 1125 C CA . TYR A 1 143 ? -6.313 13.227 -20.327 1.00 87.00 143 TYR A CA 1
ATOM 1126 C C . TYR A 1 143 ? -4.852 13.426 -19.916 1.00 87.00 143 TYR A C 1
ATOM 1128 O O . TYR A 1 143 ? -4.525 14.441 -19.304 1.00 87.00 143 TYR A O 1
ATOM 1136 N N . ILE A 1 144 ? -3.949 12.529 -20.328 1.00 89.88 144 ILE A N 1
ATOM 1137 C CA . ILE A 1 144 ? -2.505 12.707 -20.126 1.00 89.88 144 ILE A CA 1
ATOM 1138 C C . ILE A 1 144 ? -1.987 13.948 -20.856 1.00 89.88 144 ILE A C 1
ATOM 1140 O O . ILE A 1 144 ? -1.155 14.663 -20.297 1.00 89.88 144 ILE A O 1
ATOM 1144 N N . GLY A 1 145 ? -2.491 14.252 -22.056 1.00 87.88 145 GLY A N 1
ATOM 1145 C CA . GLY A 1 145 ? -2.175 15.496 -22.761 1.00 87.88 145 GLY A CA 1
ATOM 1146 C C . GLY A 1 145 ? -2.534 16.733 -21.933 1.00 87.88 145 GLY A C 1
ATOM 1147 O O . GLY A 1 145 ? -1.695 17.617 -21.748 1.00 87.88 145 GLY A O 1
ATOM 1148 N N . ASN A 1 146 ? -3.736 16.750 -21.351 1.00 87.75 146 ASN A N 1
ATOM 1149 C CA . ASN A 1 146 ? -4.196 17.842 -20.490 1.00 87.75 146 ASN A CA 1
ATOM 1150 C C . ASN A 1 146 ? -3.356 17.960 -19.209 1.00 87.75 146 ASN A C 1
ATOM 1152 O O . ASN A 1 146 ? -2.896 19.054 -18.884 1.00 87.75 146 ASN A O 1
ATOM 1156 N N . ILE A 1 147 ? -3.094 16.842 -18.516 1.00 87.75 147 ILE A N 1
ATOM 1157 C CA . ILE A 1 147 ? -2.227 16.809 -17.324 1.00 87.75 147 ILE A CA 1
ATOM 1158 C C . ILE A 1 147 ? -0.828 17.320 -17.675 1.00 87.75 147 ILE A C 1
ATOM 1160 O O . ILE A 1 147 ? -0.267 18.136 -16.949 1.00 87.75 147 ILE A O 1
ATOM 1164 N N . THR A 1 148 ? -0.268 16.886 -18.803 1.00 89.62 148 THR A N 1
ATOM 1165 C CA . THR A 1 148 ? 1.078 17.282 -19.234 1.00 89.62 148 THR A CA 1
ATOM 1166 C C . THR A 1 148 ? 1.156 18.786 -19.471 1.00 89.62 148 THR A C 1
ATOM 1168 O O . THR A 1 148 ? 2.039 19.440 -18.919 1.00 89.62 148 THR A O 1
ATOM 1171 N N . GLN A 1 149 ? 0.211 19.355 -20.226 1.00 88.88 149 GLN A N 1
ATOM 1172 C CA . GLN A 1 149 ? 0.152 20.800 -20.465 1.00 88.88 149 GLN A CA 1
ATOM 1173 C C . GLN A 1 149 ? -0.031 21.584 -19.163 1.00 88.88 149 GLN A C 1
ATOM 1175 O O . GLN A 1 149 ? 0.651 22.586 -18.934 1.00 88.88 149 GLN A O 1
ATOM 1180 N N . PHE A 1 150 ? -0.923 21.110 -18.293 1.00 87.50 150 PHE A N 1
ATOM 1181 C CA . PHE A 1 150 ? -1.178 21.716 -16.996 1.00 87.50 150 PHE A CA 1
ATOM 1182 C C . PHE A 1 150 ? 0.087 21.742 -16.127 1.00 87.50 150 PHE A C 1
ATOM 1184 O O . PHE A 1 150 ? 0.482 22.799 -15.632 1.00 87.50 150 PHE A O 1
ATOM 1191 N N . VAL A 1 151 ? 0.762 20.598 -15.981 1.00 87.56 151 VAL A N 1
ATOM 1192 C CA . VAL A 1 151 ? 1.987 20.479 -15.181 1.00 87.56 151 VAL A CA 1
ATOM 1193 C C . VAL A 1 151 ? 3.100 21.333 -15.783 1.00 87.56 151 VAL A C 1
ATOM 1195 O O . VAL A 1 151 ? 3.738 22.079 -15.051 1.00 87.56 151 VAL A O 1
ATOM 1198 N N . GLN A 1 152 ? 3.300 21.317 -17.102 1.00 87.31 152 GLN A N 1
ATOM 1199 C CA . GLN A 1 152 ? 4.313 22.153 -17.762 1.00 87.31 152 GLN A CA 1
ATOM 1200 C C . GLN A 1 152 ? 4.079 23.655 -17.550 1.00 87.31 152 GLN A C 1
ATOM 1202 O O . GLN A 1 152 ? 5.032 24.407 -17.351 1.00 87.31 152 GLN A O 1
ATOM 1207 N N . LYS A 1 153 ? 2.820 24.106 -17.565 1.00 87.12 153 LYS A N 1
ATOM 1208 C CA . LYS A 1 153 ? 2.470 25.516 -17.346 1.00 87.12 153 LYS A CA 1
ATOM 1209 C C . LYS A 1 153 ? 2.695 25.947 -15.892 1.00 87.12 153 LYS A C 1
ATOM 1211 O O . LYS A 1 153 ? 3.231 27.035 -15.634 1.00 87.12 153 LYS A O 1
ATOM 1216 N N . ASN A 1 154 ? 2.270 25.107 -14.950 1.00 83.56 154 ASN A N 1
ATOM 1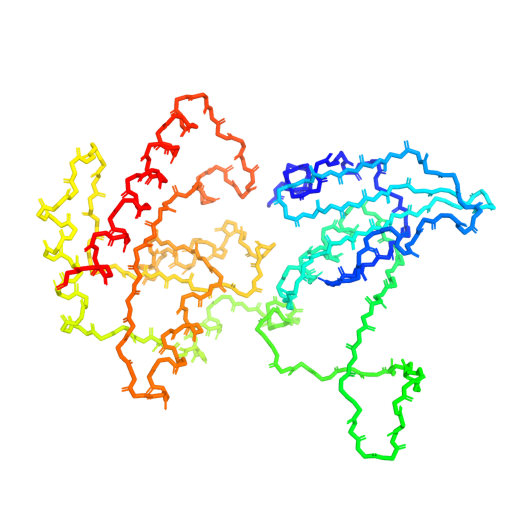217 C CA . ASN A 1 154 ? 2.127 25.484 -13.543 1.00 83.56 154 ASN A CA 1
ATOM 1218 C C . ASN A 1 154 ? 3.297 25.047 -12.655 1.00 83.56 154 ASN A C 1
ATOM 1220 O O . ASN A 1 154 ? 3.524 25.655 -11.611 1.00 83.56 154 ASN A O 1
ATOM 1224 N N . TYR A 1 155 ? 4.082 24.048 -13.056 1.00 82.94 155 TYR A N 1
ATOM 1225 C CA . TYR A 1 155 ? 5.234 23.610 -12.277 1.00 82.94 155 TYR A CA 1
ATOM 1226 C C . TYR A 1 155 ? 6.347 24.662 -12.312 1.00 82.94 155 TYR A C 1
ATOM 1228 O O . TYR A 1 155 ? 6.897 24.985 -13.364 1.00 82.94 155 TYR A O 1
ATOM 1236 N N . LYS A 1 156 ? 6.686 25.198 -11.136 1.00 80.44 156 LYS A N 1
ATOM 1237 C CA . LYS A 1 156 ? 7.790 26.154 -10.935 1.00 80.44 156 LYS A CA 1
ATOM 1238 C C . LYS A 1 156 ? 8.993 25.536 -10.216 1.00 80.44 156 LYS A C 1
ATOM 1240 O O . LYS A 1 156 ? 9.893 26.257 -9.796 1.00 80.44 156 LYS A O 1
ATOM 1245 N N . GLY A 1 157 ? 8.996 24.214 -10.035 1.00 75.38 157 GLY A N 1
ATOM 1246 C CA . GLY A 1 157 ? 10.102 23.509 -9.396 1.00 75.38 157 GLY A CA 1
ATOM 1247 C C . GLY A 1 157 ? 11.326 23.385 -10.307 1.00 75.38 157 GLY A C 1
ATOM 1248 O O . GLY A 1 157 ? 11.270 23.630 -11.508 1.00 75.38 157 GLY A O 1
ATOM 1249 N N . THR A 1 158 ? 12.452 22.982 -9.724 1.00 75.31 158 THR A N 1
ATOM 1250 C CA . THR A 1 158 ? 13.760 22.915 -10.400 1.00 75.31 158 THR A CA 1
ATOM 1251 C C . THR A 1 158 ? 14.068 21.547 -11.022 1.00 75.31 158 THR A C 1
ATOM 1253 O O . THR A 1 158 ? 15.176 21.326 -11.511 1.00 75.31 158 THR A O 1
ATOM 1256 N N . ARG A 1 159 ? 13.122 20.597 -10.984 1.00 82.19 159 ARG A N 1
ATOM 1257 C CA . ARG A 1 159 ? 13.302 19.234 -11.511 1.00 82.19 159 ARG A CA 1
ATOM 1258 C C . ARG A 1 159 ? 12.710 19.069 -12.904 1.00 82.19 159 ARG A C 1
ATOM 1260 O O . ARG A 1 159 ? 11.813 19.794 -13.316 1.00 82.19 159 ARG A O 1
ATOM 1267 N N . PHE A 1 160 ? 13.231 18.086 -13.631 1.00 83.12 160 PHE A N 1
ATOM 1268 C CA . PHE A 1 160 ? 12.734 17.755 -14.959 1.00 83.12 160 PHE A CA 1
ATOM 1269 C C . PHE A 1 160 ? 11.365 17.084 -14.872 1.00 83.12 160 PHE A C 1
ATOM 1271 O O . PHE A 1 160 ? 11.198 16.098 -14.154 1.00 83.12 160 PHE A O 1
ATOM 1278 N N . ILE A 1 161 ? 10.418 17.580 -15.664 1.00 83.75 161 ILE A N 1
ATOM 1279 C CA . ILE A 1 161 ? 9.174 16.873 -15.960 1.00 83.75 161 ILE A CA 1
ATOM 1280 C C . ILE A 1 161 ? 9.474 15.890 -17.089 1.00 83.75 161 ILE A C 1
ATOM 1282 O O . ILE A 1 161 ? 9.947 16.291 -18.153 1.00 83.75 161 ILE A O 1
ATOM 1286 N N . ARG A 1 162 ? 9.203 14.606 -16.863 1.00 87.19 162 ARG A N 1
ATOM 1287 C CA . ARG A 1 162 ? 9.220 13.585 -17.913 1.00 87.19 162 ARG A CA 1
ATOM 1288 C C . ARG A 1 162 ? 7.776 13.191 -18.215 1.00 87.19 162 ARG A C 1
ATOM 1290 O O . ARG A 1 162 ? 7.064 12.780 -17.306 1.00 87.19 162 ARG A O 1
ATOM 1297 N N . SER A 1 163 ? 7.353 13.349 -19.464 1.00 84.62 163 SER A N 1
ATOM 1298 C CA . SER A 1 163 ? 6.030 12.951 -19.961 1.00 84.62 163 SER A CA 1
ATOM 1299 C C . SER A 1 163 ? 6.148 11.750 -20.896 1.00 84.62 163 SER A C 1
ATOM 1301 O O . SER A 1 163 ? 7.234 11.476 -21.401 1.00 84.62 163 SER A O 1
ATOM 1303 N N . GLU A 1 164 ? 5.033 11.051 -21.127 1.00 83.25 164 GLU A N 1
ATOM 1304 C CA . GLU A 1 164 ? 4.968 9.888 -22.033 1.00 83.25 164 GLU A CA 1
ATOM 1305 C C . GLU A 1 164 ? 5.943 8.762 -21.654 1.00 83.25 164 GLU A C 1
ATOM 1307 O O . GLU A 1 164 ? 6.617 8.163 -22.488 1.00 83.25 164 GLU A O 1
ATOM 1312 N N . VAL A 1 165 ? 6.029 8.484 -20.354 1.00 90.38 165 VAL A N 1
ATOM 1313 C CA . VAL A 1 165 ? 6.925 7.469 -19.798 1.00 90.38 165 VAL A CA 1
ATOM 1314 C C . VAL A 1 165 ? 6.150 6.235 -19.359 1.00 90.38 165 VAL A C 1
ATOM 1316 O O . VAL A 1 165 ? 4.989 6.334 -18.966 1.00 90.38 165 VAL A O 1
ATOM 1319 N N . SER A 1 166 ? 6.805 5.075 -19.389 1.00 91.38 166 SER A N 1
ATOM 1320 C CA . SER A 1 166 ? 6.232 3.829 -18.874 1.00 91.38 166 SER A CA 1
ATOM 1321 C C . SER A 1 166 ? 6.659 3.605 -17.425 1.00 91.38 166 SER A C 1
ATOM 1323 O O . SER A 1 166 ? 7.835 3.757 -17.080 1.00 91.38 166 SER A O 1
ATOM 1325 N N . ILE A 1 167 ? 5.695 3.235 -16.584 1.00 94.44 167 ILE A N 1
ATOM 1326 C CA . ILE A 1 167 ? 5.876 2.911 -15.165 1.00 94.44 167 ILE A CA 1
ATOM 1327 C C . ILE A 1 167 ? 5.466 1.455 -14.958 1.00 94.44 167 ILE A C 1
ATOM 1329 O O . ILE A 1 167 ? 4.461 1.018 -15.513 1.00 94.44 167 ILE A O 1
ATOM 1333 N N . PHE A 1 168 ? 6.266 0.700 -14.211 1.00 94.12 168 PHE A N 1
ATOM 1334 C CA . PHE A 1 168 ? 5.982 -0.692 -13.888 1.00 94.12 168 PHE A CA 1
ATOM 1335 C C . PHE A 1 168 ? 5.286 -0.779 -12.528 1.00 94.12 168 PHE A C 1
ATOM 1337 O O . PHE A 1 168 ? 5.823 -0.303 -11.532 1.00 94.12 168 PHE A O 1
ATOM 1344 N N . THR A 1 169 ? 4.119 -1.414 -12.465 1.00 91.44 169 THR A N 1
ATOM 1345 C CA . THR A 1 169 ? 3.439 -1.667 -11.189 1.00 91.44 169 THR A CA 1
ATOM 1346 C C . THR A 1 169 ? 3.814 -3.048 -10.660 1.00 91.44 169 THR A C 1
ATOM 1348 O O . THR A 1 169 ? 3.520 -4.057 -11.302 1.00 91.44 169 THR A O 1
ATOM 1351 N N . ILE A 1 170 ? 4.428 -3.117 -9.480 1.00 90.69 170 ILE A N 1
ATOM 1352 C CA . ILE A 1 170 ? 4.904 -4.356 -8.868 1.00 90.69 170 ILE A CA 1
ATOM 1353 C C . ILE A 1 170 ? 4.031 -4.808 -7.701 1.00 90.69 170 ILE A C 1
ATOM 1355 O O . ILE A 1 170 ? 3.606 -4.030 -6.851 1.00 90.69 170 ILE A O 1
ATOM 1359 N N . GLY A 1 171 ? 3.764 -6.111 -7.638 1.00 87.31 171 GLY A N 1
ATOM 1360 C CA . GLY A 1 171 ? 2.951 -6.702 -6.575 1.00 87.31 171 GLY A CA 1
ATOM 1361 C C . GLY A 1 171 ? 3.684 -6.912 -5.257 1.00 87.31 171 GLY A C 1
ATOM 1362 O O . GLY A 1 171 ? 3.030 -7.234 -4.277 1.00 87.31 171 GLY A O 1
ATOM 1363 N N . ALA A 1 172 ? 5.006 -6.757 -5.213 1.00 88.81 172 ALA A N 1
ATOM 1364 C CA . ALA A 1 172 ? 5.792 -6.952 -4.004 1.00 88.81 172 ALA A CA 1
ATOM 1365 C C . ALA A 1 172 ? 7.080 -6.123 -4.049 1.00 88.81 172 ALA A C 1
ATOM 1367 O O . ALA A 1 172 ? 7.784 -6.116 -5.055 1.00 88.81 172 ALA A O 1
ATOM 1368 N N . LEU A 1 173 ? 7.426 -5.469 -2.948 1.00 85.44 173 LEU A N 1
ATOM 1369 C CA . LEU A 1 173 ? 8.650 -4.680 -2.838 1.00 85.44 173 LEU A CA 1
ATOM 1370 C C . LEU A 1 173 ? 9.880 -5.588 -2.735 1.00 85.44 173 LEU A C 1
ATOM 1372 O O . LEU A 1 173 ? 10.932 -5.315 -3.308 1.00 85.44 173 LEU A O 1
ATOM 1376 N N . SER A 1 174 ? 9.774 -6.712 -2.020 1.00 85.56 174 SER A N 1
ATOM 1377 C CA . SER A 1 174 ? 10.941 -7.567 -1.761 1.00 85.56 174 SER A CA 1
ATOM 1378 C C . SER A 1 174 ? 11.473 -8.327 -2.989 1.00 85.56 174 SER A C 1
ATOM 1380 O O . SER A 1 174 ? 12.575 -8.885 -2.933 1.00 85.56 174 SER A O 1
ATOM 1382 N N . ILE A 1 175 ? 10.750 -8.298 -4.114 1.00 88.50 175 ILE A N 1
ATOM 1383 C CA . ILE A 1 175 ? 11.183 -8.844 -5.409 1.00 88.50 175 ILE A CA 1
ATOM 1384 C C . ILE A 1 175 ? 11.881 -7.793 -6.298 1.00 88.50 175 ILE A C 1
ATOM 1386 O O . ILE A 1 175 ? 12.392 -8.159 -7.360 1.00 88.50 175 ILE A O 1
ATOM 1390 N N . GLU A 1 176 ? 12.007 -6.532 -5.863 1.00 90.25 176 GLU A N 1
ATOM 1391 C CA . GLU A 1 176 ? 12.828 -5.479 -6.495 1.00 90.25 176 GLU A CA 1
ATOM 1392 C C . GLU A 1 176 ? 14.338 -5.749 -6.334 1.00 90.25 176 GLU A C 1
ATOM 1394 O O . GLU A 1 176 ? 15.133 -4.995 -5.768 1.00 90.25 176 GLU A O 1
ATOM 1399 N N . THR A 1 177 ? 14.763 -6.908 -6.821 1.00 89.06 177 THR A N 1
ATOM 1400 C CA . THR A 1 177 ? 16.161 -7.302 -6.900 1.00 89.06 177 THR A CA 1
ATOM 1401 C C . THR A 1 177 ? 16.834 -6.583 -8.063 1.00 89.06 177 THR A C 1
ATOM 1403 O O . THR A 1 177 ? 16.186 -6.213 -9.038 1.00 89.06 177 THR A O 1
ATOM 1406 N N . LYS A 1 178 ? 18.163 -6.436 -8.012 1.00 89.44 178 LYS A N 1
ATOM 1407 C CA . LYS A 1 178 ? 18.929 -5.821 -9.107 1.00 89.44 178 LYS A CA 1
ATOM 1408 C C . LYS A 1 178 ? 18.653 -6.490 -10.457 1.00 89.44 178 LYS A C 1
ATOM 1410 O O . LYS A 1 178 ? 18.552 -5.795 -11.459 1.00 89.44 178 LYS A O 1
ATOM 1415 N N . GLU A 1 179 ? 18.513 -7.813 -10.474 1.00 90.81 179 GLU A N 1
ATOM 1416 C CA . GLU A 1 179 ? 18.175 -8.586 -11.672 1.00 90.81 179 GLU A CA 1
ATOM 1417 C C . GLU A 1 179 ? 16.804 -8.182 -12.230 1.00 90.81 179 GLU A C 1
ATOM 1419 O O . GLU A 1 179 ? 16.710 -7.753 -13.377 1.00 90.81 179 GLU A O 1
ATOM 1424 N N . ASN A 1 180 ? 15.763 -8.216 -11.394 1.00 92.81 180 ASN A N 1
ATOM 1425 C CA . ASN A 1 180 ? 14.402 -7.866 -11.801 1.00 92.81 180 ASN A CA 1
ATOM 1426 C C . ASN A 1 180 ? 14.269 -6.395 -12.205 1.00 92.81 180 ASN A C 1
ATOM 1428 O O . ASN A 1 180 ? 13.666 -6.096 -13.229 1.00 92.81 180 ASN A O 1
ATOM 1432 N N . LEU A 1 181 ? 14.883 -5.480 -11.450 1.00 93.25 181 LEU A N 1
ATOM 1433 C CA . LEU A 1 181 ? 14.908 -4.055 -11.781 1.00 93.25 181 LEU A CA 1
ATOM 1434 C C . LEU A 1 181 ? 15.632 -3.798 -13.105 1.00 93.25 181 LEU A C 1
ATOM 1436 O O . LEU A 1 181 ? 15.198 -2.960 -13.888 1.00 93.25 181 LEU A O 1
ATOM 1440 N N . THR A 1 182 ? 16.703 -4.545 -13.390 1.00 93.31 182 THR A N 1
ATOM 1441 C CA . THR A 1 182 ? 17.401 -4.457 -14.680 1.00 93.31 182 THR A CA 1
ATOM 1442 C C . THR A 1 182 ? 16.517 -4.969 -15.818 1.00 93.31 182 THR A C 1
ATOM 1444 O O . THR A 1 182 ? 16.465 -4.328 -16.862 1.00 93.31 182 THR A O 1
ATOM 1447 N N . ALA A 1 183 ? 15.792 -6.076 -15.617 1.00 93.56 183 ALA A N 1
ATOM 1448 C CA . ALA A 1 183 ? 14.868 -6.636 -16.609 1.00 93.56 183 ALA A CA 1
ATOM 1449 C C . ALA A 1 183 ? 13.646 -5.736 -16.882 1.00 93.56 183 ALA A C 1
ATOM 1451 O O . ALA A 1 183 ? 13.124 -5.711 -17.997 1.00 93.56 183 ALA A O 1
ATOM 1452 N N . ILE A 1 184 ? 13.190 -4.997 -15.868 1.00 94.31 184 ILE A N 1
ATOM 1453 C CA . ILE A 1 184 ? 12.144 -3.977 -15.997 1.00 94.31 184 ILE A CA 1
ATOM 1454 C C . ILE A 1 184 ? 12.692 -2.767 -16.763 1.00 94.31 184 ILE A C 1
ATOM 1456 O O . ILE A 1 184 ? 12.107 -2.343 -17.759 1.00 94.31 184 ILE A O 1
ATOM 1460 N N . TYR A 1 185 ? 13.848 -2.242 -16.351 1.00 94.31 185 TYR A N 1
ATOM 1461 C CA . TYR A 1 185 ? 14.465 -1.078 -16.988 1.00 94.31 185 TYR A CA 1
ATOM 1462 C C . TYR A 1 185 ? 14.835 -1.330 -18.457 1.00 94.31 185 TYR A C 1
ATOM 1464 O O . TYR A 1 185 ? 14.611 -0.469 -19.306 1.00 94.31 185 TYR A O 1
ATOM 1472 N N . SER A 1 186 ? 15.335 -2.525 -18.793 1.00 93.00 186 SER A N 1
ATOM 1473 C CA . SER A 1 186 ? 15.681 -2.895 -20.174 1.00 93.00 186 SER A CA 1
ATOM 1474 C C . SER A 1 186 ? 14.482 -2.897 -21.130 1.00 93.00 186 SER A C 1
ATOM 1476 O O . SER A 1 186 ? 14.673 -2.816 -22.341 1.00 93.00 186 SER A O 1
ATOM 1478 N N . ARG A 1 187 ? 13.253 -2.929 -20.600 1.00 90.94 187 ARG A N 1
ATOM 1479 C CA . ARG A 1 187 ? 11.998 -2.819 -21.358 1.00 90.94 187 ARG A CA 1
ATOM 1480 C C . ARG A 1 187 ? 11.455 -1.395 -21.481 1.00 90.94 187 ARG A C 1
ATOM 1482 O O . ARG A 1 187 ? 10.378 -1.210 -22.035 1.00 90.94 187 ARG A O 1
ATOM 1489 N N . GLY A 1 188 ? 12.185 -0.392 -20.994 1.00 91.12 188 GLY A N 1
ATOM 1490 C CA . GLY A 1 188 ? 11.823 1.021 -21.141 1.00 91.12 188 GLY A CA 1
ATOM 1491 C C . GLY A 1 188 ? 10.948 1.586 -20.021 1.00 91.12 188 GLY A C 1
ATOM 1492 O O . GLY A 1 188 ? 10.546 2.747 -20.094 1.00 91.12 188 GLY A O 1
ATOM 1493 N N . TYR A 1 189 ? 10.682 0.811 -18.966 1.00 94.12 189 TYR A N 1
ATOM 1494 C CA . TYR A 1 189 ? 10.062 1.331 -17.750 1.00 94.12 189 TYR A CA 1
ATOM 1495 C C . TYR A 1 189 ? 11.084 2.148 -16.954 1.00 94.12 189 TYR A C 1
ATOM 1497 O O . TYR A 1 189 ? 12.177 1.667 -16.659 1.00 94.12 189 TYR A O 1
ATOM 1505 N N . ILE A 1 190 ? 10.735 3.384 -16.590 1.00 92.50 190 ILE A N 1
ATOM 1506 C CA . ILE A 1 190 ? 11.659 4.304 -15.895 1.00 92.50 190 ILE A CA 1
ATOM 1507 C C . ILE A 1 190 ? 11.297 4.549 -14.427 1.00 92.50 190 ILE A C 1
ATOM 1509 O O . ILE A 1 190 ? 11.992 5.295 -13.738 1.00 92.50 190 ILE A O 1
ATOM 1513 N N . GLY A 1 191 ? 10.202 3.955 -13.960 1.00 92.88 191 GLY A N 1
ATOM 1514 C CA . GLY A 1 191 ? 9.756 4.011 -12.576 1.00 92.88 191 GLY A CA 1
ATOM 1515 C C . GLY A 1 191 ? 9.022 2.733 -12.197 1.00 92.88 191 GLY A C 1
ATOM 1516 O O . GLY A 1 191 ? 8.513 2.028 -13.071 1.00 92.88 191 GLY A O 1
ATOM 1517 N N . ILE A 1 192 ? 8.998 2.448 -10.900 1.00 92.94 192 ILE A N 1
ATOM 1518 C CA . ILE A 1 192 ? 8.329 1.299 -10.300 1.00 92.94 192 ILE A CA 1
ATOM 1519 C C . ILE A 1 192 ? 7.516 1.770 -9.093 1.00 92.94 192 ILE A C 1
ATOM 1521 O O . ILE A 1 192 ? 7.981 2.608 -8.326 1.00 92.94 192 ILE A O 1
ATOM 1525 N N . GLU A 1 193 ? 6.287 1.288 -8.972 1.00 91.44 193 GLU A N 1
ATOM 1526 C CA . GLU A 1 193 ? 5.373 1.570 -7.858 1.00 91.44 193 GLU A CA 1
ATOM 1527 C C . GLU A 1 193 ? 4.387 0.399 -7.709 1.00 91.44 193 GLU A C 1
ATOM 1529 O O . GLU A 1 193 ? 4.596 -0.636 -8.335 1.00 91.44 193 GLU A O 1
ATOM 1534 N N . MET A 1 194 ? 3.359 0.485 -6.864 1.00 90.38 194 MET A N 1
ATOM 1535 C CA . MET A 1 194 ? 2.550 -0.680 -6.493 1.00 90.38 194 MET A CA 1
ATOM 1536 C C . MET A 1 194 ? 1.042 -0.504 -6.770 1.00 90.38 194 MET A C 1
ATOM 1538 O O . MET A 1 194 ? 0.263 -1.393 -6.443 1.00 90.38 194 MET A O 1
ATOM 1542 N N . GLU A 1 195 ? 0.557 0.552 -7.419 1.00 85.75 195 GLU A N 1
ATOM 1543 C CA . GLU A 1 195 ? -0.892 0.805 -7.485 1.00 85.75 195 GLU A CA 1
ATOM 1544 C C . GLU A 1 195 ? -1.411 1.258 -8.854 1.00 85.75 195 GLU A C 1
ATOM 1546 O O . GLU A 1 195 ? -2.572 0.993 -9.182 1.00 85.75 195 GLU A O 1
ATOM 1551 N N . LEU A 1 196 ? -0.589 1.909 -9.674 1.00 89.50 196 LEU A N 1
ATOM 1552 C CA . LEU A 1 196 ? -1.042 2.648 -10.848 1.00 89.50 196 LEU A CA 1
ATOM 1553 C C . LEU A 1 196 ? -1.752 1.760 -11.872 1.00 89.50 196 LEU A C 1
ATOM 1555 O O . LEU A 1 196 ? -2.783 2.163 -12.414 1.00 89.50 196 LEU A O 1
ATOM 1559 N N . SER A 1 197 ? -1.261 0.538 -12.100 1.00 90.62 197 SER A N 1
ATOM 1560 C CA . SER A 1 197 ? -1.908 -0.375 -13.044 1.00 90.62 197 SER A CA 1
ATOM 1561 C C . SER A 1 197 ? -3.318 -0.777 -12.620 1.00 90.62 197 SER A C 1
ATOM 1563 O O . SER A 1 197 ? -4.217 -0.878 -13.459 1.00 90.62 197 SER A O 1
ATOM 1565 N N . ALA A 1 198 ? -3.548 -0.944 -11.314 1.00 87.38 198 ALA A N 1
ATOM 1566 C CA . ALA A 1 198 ? -4.871 -1.231 -10.777 1.00 87.38 198 ALA A CA 1
ATOM 1567 C C . ALA A 1 198 ? -5.807 -0.028 -10.963 1.00 87.38 198 ALA A C 1
ATOM 1569 O O . ALA A 1 198 ? -6.966 -0.216 -11.332 1.00 87.38 198 ALA A O 1
ATOM 1570 N N . VAL A 1 199 ? -5.299 1.201 -10.788 1.00 86.19 199 VAL A N 1
ATOM 1571 C CA . VAL A 1 199 ? -6.072 2.434 -11.019 1.00 86.19 199 VAL A CA 1
ATOM 1572 C C . VAL A 1 199 ? -6.506 2.535 -12.480 1.00 86.19 199 VAL A C 1
ATOM 1574 O O . VAL A 1 199 ? -7.687 2.745 -12.748 1.00 86.19 199 VAL A O 1
ATOM 1577 N N . TYR A 1 200 ? -5.584 2.357 -13.429 1.00 93.12 200 TYR A N 1
ATOM 1578 C CA . TYR A 1 200 ? -5.909 2.430 -14.857 1.00 93.12 200 TYR A CA 1
ATOM 1579 C C . TYR A 1 200 ? -6.838 1.303 -15.306 1.00 93.12 200 TYR A C 1
ATOM 1581 O O . TYR A 1 200 ? -7.792 1.569 -16.029 1.00 93.12 200 TYR A O 1
ATOM 1589 N N . SER A 1 201 ? -6.633 0.075 -14.824 1.00 90.00 201 SER A N 1
ATOM 1590 C CA . SER A 1 201 ? -7.526 -1.046 -15.148 1.00 90.00 201 SER A CA 1
ATOM 1591 C C . SER A 1 201 ? -8.945 -0.815 -14.619 1.00 90.00 201 SER A C 1
ATOM 1593 O O . SER A 1 201 ? -9.920 -1.045 -15.330 1.00 90.00 201 SER A O 1
ATOM 1595 N N . ALA A 1 202 ? -9.077 -0.320 -13.384 1.00 85.81 202 ALA A N 1
ATOM 1596 C CA . ALA A 1 202 ? -10.381 -0.006 -12.808 1.00 85.81 202 ALA A CA 1
ATOM 1597 C C . ALA A 1 202 ? -11.070 1.146 -13.550 1.00 85.81 202 ALA A C 1
ATOM 1599 O O . ALA A 1 202 ? -12.281 1.095 -13.771 1.00 85.81 202 ALA A O 1
ATOM 1600 N N . ALA A 1 203 ? -10.308 2.167 -13.945 1.00 87.94 203 ALA A N 1
ATOM 1601 C CA . ALA A 1 203 ? -10.816 3.300 -14.702 1.00 87.94 203 ALA A CA 1
ATOM 1602 C C . ALA A 1 203 ? -11.344 2.880 -16.080 1.00 87.94 203 ALA A C 1
ATOM 1604 O O . ALA A 1 203 ? -12.464 3.247 -16.434 1.00 87.94 203 ALA A O 1
ATOM 1605 N N . ASP A 1 204 ? -10.580 2.055 -16.800 1.00 89.69 204 ASP A N 1
ATOM 1606 C CA . ASP A 1 204 ? -10.942 1.527 -18.117 1.00 89.69 204 ASP A CA 1
ATOM 1607 C C . ASP A 1 204 ? -12.234 0.701 -18.065 1.00 89.69 204 ASP A C 1
ATOM 1609 O O . ASP A 1 204 ? -13.211 1.030 -18.737 1.00 89.69 204 ASP A O 1
ATOM 1613 N N . VAL A 1 205 ? -12.304 -0.289 -17.166 1.00 91.94 205 VAL A N 1
ATOM 1614 C CA . VAL A 1 205 ? -13.515 -1.113 -16.974 1.00 91.94 205 VAL A CA 1
ATOM 1615 C C . VAL A 1 205 ? -14.724 -0.270 -16.552 1.00 91.94 205 VAL A C 1
ATOM 1617 O O . VAL A 1 205 ? -15.863 -0.608 -16.875 1.00 91.94 205 VAL A O 1
ATOM 1620 N N . SER A 1 206 ? -14.493 0.840 -15.851 1.00 90.62 206 SER A N 1
ATOM 1621 C CA . SER A 1 206 ? -15.552 1.754 -15.408 1.00 90.62 206 SER A CA 1
ATOM 1622 C C . SER A 1 206 ? -15.911 2.831 -16.441 1.00 90.62 206 SER A C 1
ATOM 1624 O O . SER A 1 206 ? -16.829 3.613 -16.196 1.00 90.62 206 SER A O 1
ATOM 1626 N N . GLY A 1 207 ? -15.205 2.912 -17.574 1.00 90.81 207 GLY A N 1
ATOM 1627 C CA . GLY A 1 207 ? -15.417 3.939 -18.597 1.00 90.81 207 GLY A CA 1
ATOM 1628 C C . GLY A 1 207 ? -15.073 5.364 -18.141 1.00 90.81 207 GLY A C 1
ATOM 1629 O O . GLY A 1 207 ? -15.662 6.324 -18.643 1.00 90.81 207 GLY A O 1
ATOM 1630 N N . ILE A 1 208 ? -14.152 5.520 -17.184 1.00 88.81 208 ILE A N 1
ATOM 1631 C CA . ILE A 1 208 ? -13.712 6.825 -16.668 1.00 88.81 208 ILE A CA 1
ATOM 1632 C C . ILE A 1 208 ? -12.261 7.122 -17.054 1.00 88.81 208 ILE A C 1
ATOM 1634 O O . ILE A 1 208 ? -11.447 6.228 -17.267 1.00 88.81 208 ILE A O 1
ATOM 1638 N N . LYS A 1 209 ? -11.914 8.409 -17.112 1.00 86.25 209 LYS A N 1
ATOM 1639 C CA . LYS A 1 209 ? -10.546 8.853 -17.398 1.00 86.25 209 LYS A CA 1
ATOM 1640 C C . LYS A 1 209 ? -9.699 8.804 -16.131 1.00 86.25 209 LYS A C 1
ATOM 1642 O O . LYS A 1 209 ? -10.103 9.338 -15.102 1.00 86.25 209 LYS A O 1
ATOM 1647 N N . ALA A 1 210 ? -8.500 8.238 -16.228 1.00 85.44 210 ALA A N 1
ATOM 1648 C CA . ALA A 1 210 ? -7.507 8.259 -15.160 1.00 85.44 210 ALA A CA 1
ATOM 1649 C C . ALA A 1 210 ? -6.128 8.673 -15.685 1.00 85.44 210 ALA A C 1
ATOM 1651 O O . ALA A 1 210 ? -5.765 8.420 -16.835 1.00 85.44 210 ALA A O 1
ATOM 1652 N N . GLY A 1 211 ? -5.364 9.326 -14.813 1.00 85.56 211 GLY A N 1
ATOM 1653 C CA . GLY A 1 211 ? -3.983 9.743 -15.029 1.00 85.56 211 GLY A CA 1
ATOM 1654 C C . GLY A 1 211 ? -3.281 9.894 -13.681 1.00 85.56 211 GLY A C 1
ATOM 1655 O O . GLY A 1 211 ? -3.947 9.986 -12.650 1.00 85.56 211 GLY A O 1
ATOM 1656 N N . ALA A 1 212 ? -1.951 9.911 -13.679 1.00 87.75 212 ALA A N 1
ATOM 1657 C CA . ALA A 1 212 ? -1.161 10.049 -12.461 1.00 87.75 212 ALA A CA 1
ATOM 1658 C C . ALA A 1 212 ? 0.019 11.004 -12.646 1.00 87.75 212 ALA A C 1
ATOM 1660 O O . ALA A 1 212 ? 0.593 11.117 -13.728 1.00 87.75 212 ALA A O 1
ATOM 1661 N N . ILE A 1 213 ? 0.393 11.659 -11.549 1.00 85.06 213 ILE A N 1
ATOM 1662 C CA . ILE A 1 213 ? 1.656 12.376 -11.385 1.00 85.06 213 ILE A CA 1
ATOM 1663 C C . ILE A 1 213 ? 2.373 11.674 -10.231 1.00 85.06 213 ILE A C 1
ATOM 1665 O O . ILE A 1 213 ? 1.773 11.461 -9.181 1.00 85.06 213 ILE A O 1
ATOM 1669 N N . LEU A 1 214 ? 3.635 11.294 -10.424 1.00 87.62 214 LEU A N 1
ATOM 1670 C CA . LEU A 1 21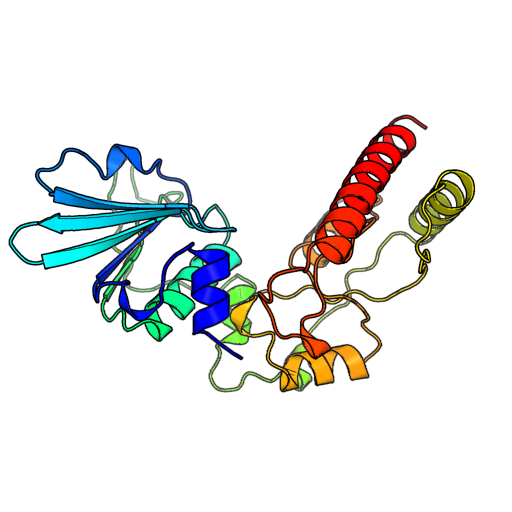4 ? 4.422 10.561 -9.430 1.00 87.62 214 LEU A CA 1
ATOM 1671 C C . LEU A 1 214 ? 5.669 11.367 -9.051 1.00 87.62 214 LEU A C 1
ATOM 1673 O O . LEU A 1 214 ? 6.307 11.974 -9.913 1.00 87.62 214 LEU A O 1
ATOM 1677 N N . VAL A 1 215 ? 6.032 11.355 -7.767 1.00 87.44 215 VAL A N 1
ATOM 1678 C CA . VAL A 1 215 ? 7.325 11.865 -7.284 1.00 87.44 215 VAL A CA 1
ATOM 1679 C C . VAL A 1 215 ? 8.246 10.679 -7.045 1.00 87.44 215 VAL A C 1
ATOM 1681 O O . VAL A 1 215 ? 7.883 9.759 -6.319 1.00 87.44 215 VAL A O 1
ATOM 1684 N N . VAL A 1 216 ? 9.450 10.722 -7.616 1.00 89.19 216 VAL A N 1
ATOM 1685 C CA . VAL A 1 216 ? 10.497 9.734 -7.328 1.00 89.19 216 VAL A CA 1
ATOM 1686 C C . VAL A 1 216 ? 10.959 9.918 -5.881 1.00 89.19 216 VAL A C 1
ATOM 1688 O O . VAL A 1 216 ? 11.493 10.973 -5.534 1.00 89.19 216 VAL A O 1
ATOM 1691 N N . SER A 1 217 ? 10.731 8.909 -5.041 1.00 85.06 217 SER A N 1
ATOM 1692 C CA . SER A 1 217 ? 11.146 8.903 -3.632 1.00 85.06 217 SER A CA 1
ATOM 1693 C C . SER A 1 217 ? 12.562 8.386 -3.412 1.00 85.06 217 SER A C 1
ATOM 1695 O O . SER A 1 217 ? 13.206 8.786 -2.446 1.00 85.06 217 SER A O 1
ATOM 1697 N N . ASP A 1 218 ? 13.030 7.500 -4.287 1.00 86.31 218 ASP A N 1
ATOM 1698 C CA . ASP A 1 218 ? 14.268 6.740 -4.142 1.00 86.31 218 ASP A CA 1
ATOM 1699 C C . ASP A 1 218 ? 14.713 6.133 -5.488 1.00 86.31 218 ASP A C 1
ATOM 1701 O O . ASP A 1 218 ? 14.007 6.212 -6.495 1.00 86.31 218 ASP A O 1
ATOM 1705 N N . LEU A 1 219 ? 15.928 5.570 -5.524 1.00 89.69 219 LEU A N 1
ATOM 1706 C CA . LEU A 1 219 ? 16.576 5.043 -6.735 1.00 89.69 219 LEU A CA 1
ATOM 1707 C C . LEU A 1 219 ? 17.006 3.574 -6.542 1.00 89.69 219 LEU A C 1
ATOM 1709 O O . LEU A 1 219 ? 18.206 3.290 -6.457 1.00 89.69 219 LEU A O 1
ATOM 1713 N N . PRO A 1 220 ? 16.064 2.613 -6.490 1.00 88.44 220 PRO A N 1
ATOM 1714 C CA . PRO A 1 220 ? 16.335 1.246 -6.035 1.00 88.44 220 PRO A CA 1
ATOM 1715 C C . PRO A 1 220 ? 17.332 0.471 -6.912 1.00 88.44 220 PRO A C 1
ATOM 1717 O O . PRO A 1 220 ? 18.055 -0.389 -6.408 1.00 88.44 220 PRO A O 1
ATOM 1720 N N . LEU A 1 221 ? 17.452 0.799 -8.205 1.00 88.25 221 LEU A N 1
ATOM 1721 C CA . LEU A 1 221 ? 18.430 0.165 -9.100 1.00 88.25 221 LEU A CA 1
ATOM 1722 C C . LEU A 1 221 ? 19.884 0.578 -8.793 1.00 88.25 221 LEU A C 1
ATOM 1724 O O . LEU A 1 221 ? 20.801 -0.226 -8.975 1.00 88.25 221 LEU A O 1
ATOM 1728 N N . ILE A 1 222 ? 20.094 1.820 -8.345 1.00 88.00 222 ILE A N 1
ATOM 1729 C CA . ILE A 1 222 ? 21.425 2.403 -8.094 1.00 88.00 222 ILE A CA 1
ATOM 1730 C C . ILE A 1 222 ? 21.823 2.189 -6.632 1.00 88.00 222 ILE A C 1
ATOM 1732 O O . ILE A 1 222 ? 22.894 1.661 -6.340 1.00 88.00 222 ILE A O 1
ATOM 1736 N N . ASN A 1 223 ? 20.919 2.571 -5.736 1.00 84.56 223 ASN A N 1
ATOM 1737 C CA . ASN A 1 223 ? 21.131 2.701 -4.298 1.00 84.56 223 ASN A CA 1
ATOM 1738 C C . ASN A 1 223 ? 20.682 1.446 -3.524 1.00 84.56 223 ASN A C 1
ATOM 1740 O O . ASN A 1 223 ? 21.127 1.165 -2.412 1.00 84.56 223 ASN A O 1
ATOM 1744 N N . GLY A 1 224 ? 19.836 0.623 -4.144 1.00 81.31 224 GLY A N 1
ATOM 1745 C CA . GLY A 1 224 ? 19.122 -0.440 -3.454 1.00 81.31 224 GLY A CA 1
ATOM 1746 C C . GLY A 1 224 ? 17.885 0.090 -2.731 1.00 81.31 224 GLY A C 1
ATOM 1747 O O . GLY A 1 224 ? 17.827 1.234 -2.282 1.00 81.31 224 GLY A O 1
ATOM 1748 N N . VAL A 1 225 ? 16.879 -0.772 -2.624 1.00 80.25 225 VAL A N 1
ATOM 1749 C CA . VAL A 1 225 ? 15.615 -0.468 -1.946 1.00 80.25 225 VAL A CA 1
ATOM 1750 C C . VAL A 1 225 ? 15.862 -0.146 -0.467 1.00 80.25 225 VAL A C 1
ATOM 1752 O O . VAL A 1 225 ? 16.547 -0.901 0.231 1.00 80.25 225 VAL A O 1
ATOM 1755 N N . GLY A 1 226 ? 15.265 0.947 0.016 1.00 74.69 226 GLY A N 1
ATOM 1756 C CA . GLY A 1 226 ? 15.293 1.340 1.428 1.00 74.69 226 GLY A CA 1
ATOM 1757 C C . GLY A 1 226 ? 16.555 2.082 1.878 1.00 74.69 226 GLY A C 1
ATOM 1758 O O . GLY A 1 226 ? 16.766 2.218 3.082 1.00 74.69 226 GLY A O 1
ATOM 1759 N N . GLN A 1 227 ? 17.400 2.553 0.952 1.00 80.25 227 GLN A N 1
ATOM 1760 C CA . GLN A 1 227 ? 18.503 3.450 1.303 1.00 80.25 227 GLN A CA 1
ATOM 1761 C C . GLN A 1 227 ? 17.976 4.781 1.858 1.00 80.25 227 GLN A C 1
ATOM 1763 O O . GLN A 1 227 ? 17.053 5.379 1.309 1.00 80.25 227 GLN A O 1
ATOM 1768 N N . GLU A 1 228 ? 18.575 5.245 2.957 1.00 81.25 228 GLU A N 1
ATOM 1769 C CA . GLU A 1 228 ? 18.241 6.541 3.542 1.00 81.25 228 GLU A CA 1
ATOM 1770 C C . GLU A 1 228 ? 18.712 7.689 2.644 1.00 81.25 228 GLU A C 1
ATOM 1772 O O . GLU A 1 228 ? 19.844 7.683 2.161 1.00 81.25 228 GLU A O 1
ATOM 1777 N N . LEU A 1 229 ? 17.838 8.683 2.475 1.00 83.50 229 LEU A N 1
ATOM 1778 C CA . LEU A 1 229 ? 18.157 9.933 1.796 1.00 83.50 229 LEU A CA 1
ATOM 1779 C C . LEU A 1 229 ? 19.102 10.789 2.650 1.00 83.50 229 LEU A C 1
ATOM 1781 O O . LEU A 1 229 ? 18.900 10.926 3.867 1.00 83.50 229 LEU A O 1
ATOM 1785 N N . ASP A 1 230 ? 20.077 11.429 2.017 1.00 88.44 230 ASP A N 1
ATOM 1786 C CA . ASP A 1 230 ? 20.875 12.473 2.656 1.00 88.44 230 ASP A CA 1
ATOM 1787 C C . ASP A 1 230 ? 20.047 13.751 2.921 1.00 88.44 230 ASP A C 1
ATOM 1789 O O . ASP A 1 230 ? 18.875 13.862 2.548 1.00 88.44 230 ASP A O 1
ATOM 1793 N N . ASP A 1 231 ? 20.615 14.724 3.637 1.00 90.06 231 ASP A N 1
ATOM 1794 C CA . ASP A 1 231 ? 19.875 15.929 4.032 1.00 90.06 231 ASP A CA 1
ATOM 1795 C C . ASP A 1 231 ? 19.450 16.794 2.838 1.00 90.06 231 ASP A C 1
ATOM 1797 O O . ASP A 1 231 ? 18.350 17.357 2.847 1.00 90.06 231 ASP A O 1
ATOM 1801 N N . ASN A 1 232 ? 20.266 16.849 1.783 1.00 89.19 232 ASN A N 1
ATOM 1802 C CA . ASN A 1 232 ? 19.917 17.562 0.560 1.00 89.19 232 ASN A CA 1
ATOM 1803 C C . ASN A 1 232 ? 18.799 16.824 -0.182 1.00 89.19 232 ASN A C 1
ATOM 1805 O O . ASN A 1 232 ? 17.811 17.444 -0.575 1.00 89.19 232 ASN A O 1
ATOM 1809 N N . GLU A 1 233 ? 18.908 15.505 -0.332 1.00 86.62 233 GLU A N 1
ATOM 1810 C CA . GLU A 1 233 ? 17.888 14.647 -0.937 1.00 86.62 233 GLU A CA 1
ATOM 1811 C C . GLU A 1 233 ? 16.553 14.746 -0.188 1.00 86.62 233 GLU A C 1
ATOM 1813 O O . GLU A 1 233 ? 15.503 14.881 -0.817 1.00 86.62 233 GLU A O 1
ATOM 1818 N N . LYS A 1 234 ? 16.572 14.786 1.150 1.00 85.62 234 LYS A N 1
ATOM 1819 C CA . LYS A 1 234 ? 15.376 15.015 1.977 1.00 85.62 234 LYS A CA 1
ATOM 1820 C C . LYS A 1 234 ? 14.741 16.377 1.715 1.00 85.62 234 LYS A C 1
ATOM 1822 O O . LYS A 1 234 ? 13.513 16.456 1.661 1.00 85.62 234 LYS A O 1
ATOM 1827 N N . ILE A 1 235 ? 15.535 17.444 1.583 1.00 86.62 235 ILE A N 1
ATOM 1828 C CA . ILE A 1 235 ? 15.024 18.784 1.247 1.00 86.62 235 ILE A CA 1
ATOM 1829 C C . ILE A 1 235 ? 14.367 18.750 -0.137 1.00 86.62 235 ILE A C 1
ATOM 1831 O O . ILE A 1 235 ? 13.202 19.116 -0.274 1.00 86.62 235 ILE A O 1
ATOM 1835 N N . ILE A 1 236 ? 15.071 18.208 -1.133 1.00 85.38 236 ILE A N 1
ATOM 1836 C CA . ILE A 1 236 ? 14.591 18.076 -2.514 1.00 85.38 236 ILE A CA 1
ATOM 1837 C C . ILE A 1 236 ? 13.284 17.277 -2.574 1.00 85.38 236 ILE A C 1
ATOM 1839 O O . ILE A 1 236 ? 12.341 17.663 -3.272 1.00 85.38 236 ILE A O 1
ATOM 1843 N N . PHE A 1 237 ? 13.222 16.160 -1.853 1.00 84.94 237 PHE A N 1
ATOM 1844 C CA . PHE A 1 237 ? 12.044 15.308 -1.798 1.00 84.94 237 PHE A CA 1
ATOM 1845 C C . PHE A 1 237 ? 10.871 16.035 -1.136 1.00 84.94 237 PHE A C 1
ATOM 1847 O O . PHE A 1 237 ? 9.777 16.064 -1.696 1.00 84.94 237 PHE A O 1
ATOM 1854 N N . LYS A 1 238 ? 11.094 16.707 0.003 1.00 83.94 238 LYS A N 1
ATOM 1855 C CA . LYS A 1 238 ? 10.063 17.515 0.678 1.00 83.94 238 LYS A CA 1
ATOM 1856 C C . LYS A 1 238 ? 9.528 18.635 -0.210 1.00 83.94 238 LYS A C 1
ATOM 1858 O O . LYS A 1 238 ? 8.318 18.854 -0.233 1.00 83.94 238 LYS A O 1
ATOM 1863 N N . ASP A 1 239 ? 10.391 19.319 -0.950 1.00 84.75 239 ASP A N 1
ATOM 1864 C CA . ASP A 1 239 ? 9.968 20.362 -1.886 1.00 84.75 239 ASP A CA 1
ATOM 1865 C C . ASP A 1 239 ? 9.170 19.772 -3.054 1.00 84.75 239 ASP A C 1
ATOM 1867 O O . ASP A 1 239 ? 8.142 20.322 -3.449 1.00 84.75 239 ASP A O 1
ATOM 1871 N N . SER A 1 240 ? 9.574 18.605 -3.559 1.00 81.69 240 SER A N 1
ATOM 1872 C CA . SER A 1 240 ? 8.829 17.879 -4.596 1.00 81.69 240 SER A CA 1
ATOM 1873 C C . SER A 1 240 ? 7.446 17.437 -4.106 1.00 81.69 240 SER A C 1
ATOM 1875 O O . SER A 1 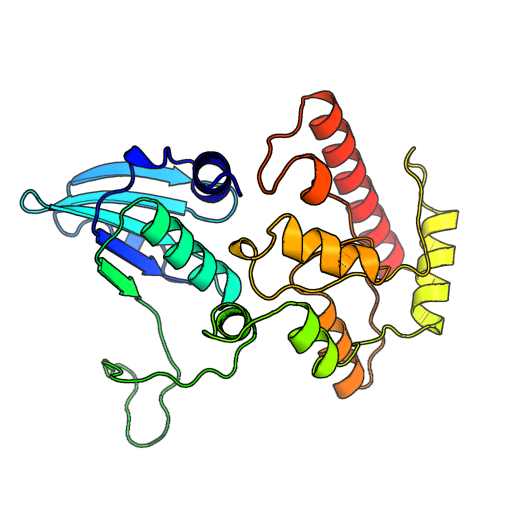240 ? 6.471 17.589 -4.839 1.00 81.69 240 SER A O 1
ATOM 1877 N N . LEU A 1 241 ? 7.334 16.980 -2.852 1.00 79.75 241 LEU A N 1
ATOM 1878 C CA . LEU A 1 241 ? 6.059 16.632 -2.218 1.00 79.75 241 LEU A CA 1
ATOM 1879 C C . LEU A 1 241 ? 5.135 17.845 -2.041 1.00 79.75 241 LEU A C 1
ATOM 1881 O O . LEU A 1 241 ? 3.940 17.753 -2.315 1.00 79.75 241 LEU A O 1
ATOM 1885 N N . LYS A 1 242 ? 5.667 18.999 -1.621 1.00 77.44 242 LYS A N 1
ATOM 1886 C CA . LYS A 1 242 ? 4.878 20.241 -1.539 1.00 77.44 242 LYS A CA 1
ATOM 1887 C C . LYS A 1 242 ? 4.367 20.663 -2.916 1.00 77.44 242 LYS A C 1
ATOM 1889 O O . LYS A 1 242 ? 3.202 21.021 -3.055 1.00 77.44 242 LYS A O 1
ATOM 1894 N N . ASN A 1 243 ? 5.227 20.580 -3.931 1.00 78.25 243 ASN A N 1
ATOM 1895 C CA . ASN A 1 243 ? 4.885 20.969 -5.295 1.00 78.25 243 ASN A CA 1
ATOM 1896 C C . ASN A 1 243 ? 3.840 20.042 -5.925 1.00 78.25 243 ASN A C 1
ATOM 1898 O O . ASN A 1 243 ? 2.905 20.540 -6.543 1.00 78.25 243 ASN A O 1
ATOM 1902 N N . ILE A 1 244 ? 3.957 18.718 -5.765 1.00 78.12 244 ILE A N 1
ATOM 1903 C CA . ILE A 1 244 ? 2.939 17.802 -6.299 1.00 78.12 244 ILE A CA 1
ATOM 1904 C C . ILE A 1 244 ? 1.599 17.970 -5.577 1.00 78.12 244 ILE A C 1
ATOM 1906 O O . ILE A 1 244 ? 0.566 17.941 -6.233 1.00 78.12 244 ILE A O 1
ATOM 1910 N N . ALA A 1 245 ? 1.602 18.207 -4.260 1.00 66.81 245 ALA A N 1
ATOM 1911 C CA . ALA A 1 245 ? 0.374 18.461 -3.509 1.00 66.81 245 ALA A CA 1
ATOM 1912 C C . ALA A 1 245 ? -0.325 19.742 -3.991 1.00 66.81 245 ALA A C 1
ATOM 1914 O O . ALA A 1 245 ? -1.531 19.729 -4.223 1.00 66.81 245 ALA A O 1
ATOM 1915 N N . PHE A 1 246 ? 0.435 20.820 -4.213 1.00 74.25 246 PHE A N 1
ATOM 1916 C CA . PHE A 1 246 ? -0.078 22.042 -4.835 1.00 74.25 246 PHE A CA 1
ATOM 1917 C C . PHE A 1 246 ? -0.649 21.773 -6.236 1.00 74.25 246 PHE A C 1
ATOM 1919 O O . PHE A 1 246 ? -1.793 22.122 -6.504 1.00 74.25 246 PHE A O 1
ATOM 1926 N N . LEU A 1 247 ? 0.103 21.092 -7.110 1.00 72.38 247 LEU A N 1
ATOM 1927 C CA . LEU A 1 247 ? -0.351 20.774 -8.468 1.00 72.38 247 LEU A CA 1
ATOM 1928 C C . LEU A 1 247 ? -1.612 19.907 -8.487 1.00 72.38 247 LEU A C 1
ATOM 1930 O O . LEU A 1 247 ? -2.473 20.123 -9.332 1.00 72.38 247 LEU A O 1
ATOM 1934 N N . ALA A 1 248 ? -1.726 18.938 -7.578 1.00 67.19 248 ALA A N 1
ATOM 1935 C CA . ALA A 1 248 ? -2.904 18.088 -7.467 1.00 67.19 248 ALA A CA 1
ATOM 1936 C C . ALA A 1 248 ? -4.154 18.901 -7.094 1.00 67.19 248 ALA A C 1
ATOM 1938 O O . ALA A 1 248 ? -5.214 18.682 -7.676 1.00 67.19 248 ALA A O 1
ATOM 1939 N N . ILE A 1 249 ? -4.016 19.860 -6.169 1.00 59.12 249 ILE A N 1
ATOM 1940 C CA . ILE A 1 249 ? -5.095 20.773 -5.761 1.00 59.12 249 ILE A CA 1
ATOM 1941 C C . ILE A 1 249 ? -5.483 21.711 -6.909 1.00 59.12 249 ILE A C 1
ATOM 1943 O O . ILE A 1 249 ? -6.667 21.874 -7.190 1.00 59.12 249 ILE A O 1
ATOM 1947 N N . GLU A 1 250 ? -4.512 22.303 -7.601 1.00 68.31 250 GLU A N 1
ATOM 1948 C CA . GLU A 1 250 ? -4.794 23.207 -8.720 1.00 68.31 250 GLU A CA 1
ATOM 1949 C C . GLU A 1 250 ? -5.417 22.461 -9.913 1.00 68.31 250 GLU A C 1
ATOM 1951 O O . GLU A 1 250 ? -6.312 22.989 -10.557 1.00 68.31 250 GLU A O 1
ATOM 1956 N N . PHE A 1 251 ? -4.995 21.221 -10.192 1.00 65.25 251 PHE A N 1
ATOM 1957 C CA . PHE A 1 251 ? -5.536 20.422 -11.296 1.00 65.25 251 PHE A CA 1
ATOM 1958 C C . PHE A 1 251 ? -6.971 19.959 -11.036 1.00 65.25 251 PHE A C 1
ATOM 1960 O O . PHE A 1 251 ? -7.808 20.020 -11.928 1.00 65.25 251 PHE A O 1
ATOM 1967 N N . ILE A 1 252 ? -7.281 19.500 -9.818 1.00 58.50 252 ILE A N 1
ATOM 1968 C CA . ILE A 1 252 ? -8.646 19.060 -9.487 1.00 58.50 252 ILE A CA 1
ATOM 1969 C C . ILE A 1 252 ? -9.636 20.233 -9.396 1.00 58.50 252 ILE A C 1
ATOM 1971 O O . ILE A 1 252 ? -10.845 20.018 -9.417 1.00 58.50 252 ILE A O 1
ATOM 1975 N N . SER A 1 253 ? -9.131 21.465 -9.277 1.00 49.62 253 SER A N 1
ATOM 1976 C CA . SER A 1 253 ? -9.933 22.692 -9.203 1.00 49.62 253 SER A CA 1
ATOM 1977 C C . SER A 1 253 ? -9.970 23.505 -10.507 1.00 49.62 253 SER A C 1
ATOM 1979 O O . SER A 1 253 ? -10.568 24.583 -10.516 1.00 49.62 253 SER A O 1
ATOM 1981 N N . SER A 1 254 ? -9.388 22.988 -11.599 1.00 53.72 254 SER A N 1
ATOM 1982 C CA . SER A 1 254 ? -9.352 23.601 -12.941 1.00 53.72 254 SER A CA 1
ATOM 1983 C C . SER A 1 254 ? -10.160 22.817 -13.966 1.00 53.72 254 SER A C 1
ATOM 1985 O O . SER A 1 254 ? -10.854 23.463 -14.781 1.00 53.72 254 SER A O 1
#

Secondary structure (DSSP, 8-state):
--HHHHHHHHHSS-GGGS-SEEEEESSS-GGGGSSSS-EEEEEEE-SS-EEEEEEETTEEEEEEE--SSHHHHHHHHHHHHHTT--EEEE-------SS--TT-----S-----SSGGGGGSTT--HHHHHHHPPPPPPPHHHHHHHHHHHHHH--SSSPP--S-EEEE-S-STT--HHHHHHHHTTTEEEEESSHHHHHHHHHHTT------------HHHH-TTPPPPHHHHHHHHHHHHHHHHHHHHHHT-

InterPro domains:
  IPR000845 Nucleoside phosphorylase domain [PF01048] (52-246)
  IPR035994 Nucleoside phosphorylase superfamily [G3DSA:3.40.50.1580] (30-254)
  IPR035994 Nucleoside phosphorylase superfamily [SSF53167] (21-242)